Protein 6AIF (pdb70)

Radius of gyration: 18.53 Å; Cα contacts (8 Å, |Δi|>4): 747; chains: 2; bounding box: 56×40×46 Å

Foldseek 3Di:
DDDPFQLVQAAPFDWAFDDPFFFPRLEIEGQNLPGSLRFVLLLLSQLQVVCVVVVVDDLQAAEEEEDQDDS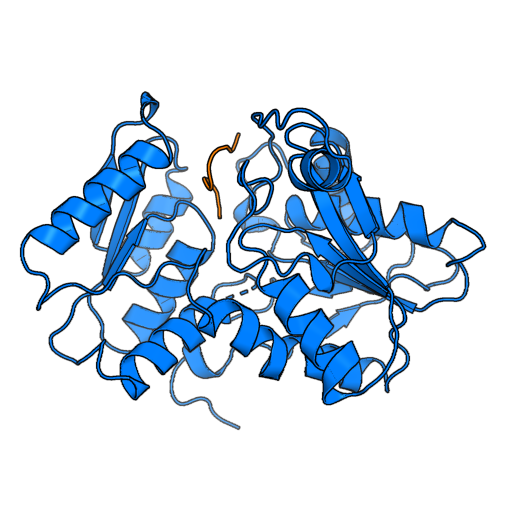LLSVLRNCLRVVHAYEYEFEPPHDVVSVVSSVVSPYNYDYFHNVCGSVRRRVVSVVVCVVPVSHYDYSPCLAHLSLLQSLLVHVQVSVCVNVVNQAAEEFEEDASQSNLLNNLCNNCPVVNDLHAREYEAAPQQQQLVCVVVVHDGDQGDADQPRHRPNDHGNNNPNVRHRYYHHDHQVQLLVQQVCCCPPVVFFADSNLSRRSVRVSVQSPPPVCVPGRYYYYRGGGNVVDPPHPSD/DDDDPPPD

Solvent-accessible surface area: 12940 Å² total

InterPro domains:
  IPR001216 Cysteine synthase/cystathionine beta-synthase, pyridoxal-phosphate attachment site [PS00901] (31-49)
  IPR001926 Tryptophan synthase beta chain-like, PALP domain [PF00291] (9-299)
  IPR005856 Cysteine synthase [TIGR01136] (9-311)
  IPR005859 Cysteine synthase CysK [TIGR01139] (8-311)
  IPR036052 Tryptophan synthase beta chain-like, PALP domain superfamily [G3DSA:3.40.50.1100] (11-307)
  IPR036052 Tryptophan synthase beta chain-like, PALP domain superfamily [G3DSA:3.40.50.1100] (43-145)
  IPR036052 Tryptophan synthase beta chain-like, PALP domain superfamily [SSF53686] (6-309)
  IPR050214 Cysteine synthase/Cystathionine beta-synthase [PTHR10314] (9-313)

B-factor: mean 28.42, std 13.98, range [9.97, 94.75]

Sequence (317 aa):
AIYADNSYSIGNTPLVRLKHFGHNGNVVVVKIEGRNPSYSVCRIGANMVWQAEKDGTLTKGKEIVDATSGNTGIALAYVAAARGYKITLTMPETMSLERKRLLCGLGVNLVLTEGAKGAKGAIAKAEEIVASDPSRYVMLKQFENPANPQIHRETTGPEIWKDTDGKVDVVVAGVGTGGSITGISRAIKLDFGKQITSVAVEPVESPVISQTLAGEEVKPGPHKIQGIGAGFIPKNLDLSIIDRVETVDSDTALATARRLMAEEGILAGISSGAAVAAADRLAKLPEFADKLIVVILPSASERYLSTALFTFEYGDGI

CATH classification: 3.40.50.1100 (+1 more: 3.40.50.1100)

Organism: Haemophilus influenzae (strain ATCC 51907 / DSM 11121 / KW20 / Rd) (NCBI:txid71421)

Nearest PDB structures (foldseek):
  5xcw-assembly1_X-2  TM=9.987E-01  e=1.353E-63  Haemophilus influenzae Rd KW20
  7cm8-assembly1_A-2  TM=9.980E-01  e=5.679E-62  Haemophilus influenzae Rd KW20
  5xcn-assembly1_X  TM=9.974E-01  e=4.427E-62  Haemophilus influenzae Rd KW20
  7yof-assembly1_A-2  TM=9.983E-01  e=1.276E-61  Haemophilus influenzae Rd KW20
  7yoe-assembly1_A  TM=9.980E-01  e=1.127E-61  Haemophilus influenzae Rd KW20

Structure (mmCIF, N/CA/C/O backbone):
data_6AIF
#
_entry.id   6AIF
#
_cell.length_a   112.160
_cell.length_b   112.160
_cell.length_c   43.460
_cell.angle_alpha   90.00
_cell.angle_beta   90.00
_cell.angle_gamma   90.00
#
_symmetry.space_group_name_H-M   'I 41'
#
loop_
_entity.id
_entity.type
_entity.pdbx_description
1 polymer 'Cysteine synthase'
2 polymer 'Peptide from Serine acetyltransferase'
3 water water
#
loop_
_atom_site.group_PDB
_atom_site.id
_atom_site.type_symbol
_atom_site.label_atom_id
_atom_site.label_alt_id
_atom_site.label_comp_id
_atom_site.label_asym_id
_atom_site.label_entity_id
_atom_site.label_seq_id
_atom_site.pdbx_PDB_ins_code
_atom_site.Cartn_x
_atom_site.Cartn_y
_atom_site.Cartn_z
_atom_site.occupancy
_atom_site.B_iso_or_equiv
_atom_site.auth_seq_id
_atom_site.auth_comp_id
_atom_site.auth_asym_id
_atom_site.auth_atom_id
_atom_site.pdbx_PDB_model_num
ATOM 1 N N . ALA A 1 36 ? -8.452 -1.144 22.309 1.00 27.56 2 ALA A N 1
ATOM 2 C CA . ALA A 1 36 ? -9.905 -1.213 22.269 1.00 29.38 2 ALA A CA 1
ATOM 3 C C . ALA A 1 36 ? -10.386 -1.222 20.822 1.00 26.49 2 ALA A C 1
ATOM 4 O O . ALA A 1 36 ? -9.731 -1.778 19.941 1.00 26.57 2 ALA A O 1
ATOM 6 N N . ILE A 1 37 ? -11.544 -0.615 20.588 1.00 21.46 3 ILE A N 1
ATOM 7 C CA . ILE A 1 37 ? -12.243 -0.698 19.316 1.00 16.98 3 ILE A CA 1
ATOM 8 C C . ILE A 1 37 ? -12.566 0.715 18.865 1.00 20.72 3 ILE A C 1
ATOM 9 O O . ILE A 1 37 ? -13.314 1.422 19.547 1.00 17.87 3 ILE A O 1
ATOM 14 N N . TYR A 1 38 ? -12.036 1.115 17.709 1.00 17.46 4 TYR A N 1
ATOM 15 C CA . TYR A 1 38 ? -12.289 2.443 17.165 1.00 18.29 4 TYR A CA 1
ATOM 16 C C . 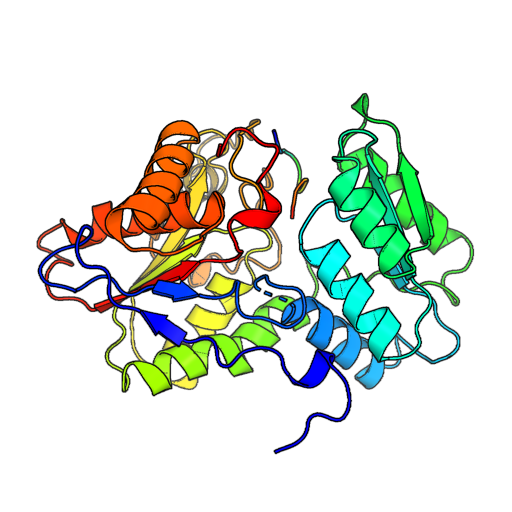TYR A 1 38 ? -13.660 2.524 16.494 1.00 20.83 4 TYR A C 1
ATOM 17 O O . TYR A 1 38 ? -14.070 1.614 15.769 1.00 18.42 4 TYR A O 1
ATOM 26 N N . ALA A 1 39 ? -14.367 3.637 16.731 1.00 19.50 5 ALA A N 1
ATOM 27 C CA . ALA A 1 39 ? -15.746 3.758 16.259 1.00 18.86 5 ALA A CA 1
ATOM 28 C C . ALA A 1 39 ? -15.833 4.027 14.758 1.00 22.81 5 ALA A C 1
ATOM 29 O O . ALA A 1 39 ? -16.861 3.734 14.147 1.00 20.93 5 ALA A O 1
ATOM 31 N N . ASP A 1 40 ? -14.787 4.583 14.150 1.00 21.91 6 ASP A N 1
ATOM 32 C CA . ASP A 1 40 ? -14.649 4.575 12.699 1.00 17.94 6 ASP A CA 1
ATOM 33 C C . ASP A 1 40 ? -13.158 4.620 12.388 1.00 17.84 6 ASP A C 1
ATOM 34 O O . ASP A 1 40 ? -12.330 4.787 13.286 1.00 17.06 6 ASP A O 1
ATOM 39 N N . ASN A 1 41 ? -12.815 4.510 11.101 1.00 14.62 7 ASN A N 1
ATOM 40 C CA . ASN A 1 41 ? -11.404 4.362 10.757 1.00 19.73 7 ASN A CA 1
ATOM 41 C C . ASN A 1 41 ? -10.582 5.604 11.102 1.00 21.32 7 ASN A C 1
ATOM 42 O O . ASN A 1 41 ? -9.386 5.475 11.372 1.00 17.45 7 ASN A O 1
ATOM 47 N N . SER A 1 42 ? -11.188 6.801 11.114 1.00 14.80 8 SER A N 1
ATOM 48 C CA . SER A 1 42 ? -10.406 8.004 11.396 1.00 19.62 8 SER A CA 1
ATOM 49 C C . SER A 1 42 ? -9.774 7.963 12.784 1.00 19.98 8 SER A C 1
ATOM 50 O O . SER A 1 42 ? -8.675 8.501 12.978 1.00 17.05 8 SER A O 1
ATOM 53 N N . TYR A 1 43 ? -10.435 7.320 13.755 1.00 16.89 9 TYR A N 1
ATOM 54 C CA . TYR A 1 43 ? -9.949 7.316 15.133 1.00 20.26 9 TYR A CA 1
ATOM 55 C C . TYR A 1 43 ? -8.765 6.387 15.348 1.00 20.64 9 TYR A C 1
ATOM 56 O O . TYR A 1 43 ? -8.165 6.428 16.426 1.00 20.05 9 TYR A O 1
ATOM 65 N N . SER A 1 44 ? -8.450 5.529 14.379 1.00 18.34 10 SER A N 1
ATOM 66 C CA . SER A 1 44 ? -7.352 4.579 14.469 1.00 17.94 10 SER A CA 1
ATOM 67 C C . SER A 1 44 ? -6.034 5.152 13.961 1.00 20.59 10 SER A C 1
ATOM 68 O O . SER A 1 44 ? -5.068 4.395 13.792 1.00 19.88 10 SER A O 1
ATOM 71 N N . ILE A 1 45 ? -5.970 6.464 13.708 1.00 15.84 11 ILE A N 1
ATOM 72 C CA . ILE A 1 45 ? -4.728 7.061 13.230 1.00 21.49 11 ILE A CA 1
ATOM 73 C C . ILE A 1 45 ? -3.599 6.868 14.252 1.00 20.39 11 ILE A C 1
ATOM 74 O O . ILE A 1 45 ? -3.823 6.820 15.466 1.00 15.85 11 ILE A O 1
ATOM 79 N N . GLY A 1 46 ? -2.376 6.770 13.754 1.00 17.05 12 GLY A N 1
ATOM 80 C CA . GLY A 1 46 ? -1.212 6.940 14.604 1.00 18.43 12 GLY A CA 1
ATOM 81 C C . GLY A 1 46 ? -0.740 5.665 15.276 1.00 21.09 12 GLY A C 1
ATOM 82 O O . GLY A 1 46 ? -0.989 4.539 14.830 1.00 17.48 12 GLY A O 1
ATOM 83 N N . ASN A 1 47 ? -0.025 5.869 16.383 1.00 19.66 13 ASN A N 1
ATOM 84 C CA . ASN A 1 47 ? 0.662 4.798 17.097 1.00 18.07 13 ASN A CA 1
ATOM 85 C C . ASN A 1 47 ? 1.508 3.961 16.143 1.00 19.17 13 ASN A C 1
ATOM 86 O O . ASN A 1 47 ? 1.486 2.730 16.165 1.00 22.61 13 ASN A O 1
ATOM 91 N N . THR A 1 48 ? 2.268 4.661 15.285 1.00 15.25 14 THR A N 1
ATOM 92 C CA . THR A 1 48 ? 3.172 4.044 14.343 1.00 15.61 14 THR A CA 1
ATOM 93 C C . THR A 1 48 ? 4.484 3.671 15.037 1.00 17.20 14 THR A C 1
ATOM 94 O O . THR A 1 48 ? 4.864 4.286 16.032 1.00 17.61 14 THR A O 1
ATOM 98 N N . PRO A 1 49 ? 5.180 2.650 14.544 1.00 17.57 15 PRO A N 1
ATOM 99 C CA . PRO A 1 49 ? 6.339 2.122 15.264 1.00 16.55 15 PRO A CA 1
ATOM 100 C C . PRO A 1 49 ? 7.642 2.809 14.890 1.00 15.99 15 PRO A C 1
ATOM 101 O O . PRO A 1 49 ? 7.811 3.333 13.791 1.00 15.59 15 PRO A O 1
ATOM 105 N N . LEU A 1 50 ? 8.581 2.756 15.833 1.00 17.88 16 LEU A N 1
ATOM 106 C CA . LEU A 1 50 ? 9.969 3.147 15.607 1.00 20.72 16 LEU A CA 1
ATOM 107 C C . LEU A 1 50 ? 10.816 1.917 15.303 1.00 17.04 16 LEU A C 1
ATOM 108 O O . LEU A 1 50 ? 10.789 0.930 16.045 1.00 20.83 16 LEU A O 1
ATOM 113 N N . VAL A 1 51 ? 11.585 1.989 14.230 1.00 17.69 17 VAL A N 1
ATOM 114 C CA . VAL A 1 51 ? 12.420 0.887 13.775 1.00 16.16 17 VAL A CA 1
ATOM 115 C C . VAL A 1 51 ? 13.845 1.407 13.633 1.00 18.15 17 VAL A C 1
ATOM 116 O O . VAL A 1 51 ? 14.074 2.443 12.996 1.00 19.54 17 VAL A O 1
ATOM 120 N N . ARG A 1 52 ? 14.791 0.705 14.248 1.00 17.93 18 ARG A N 1
ATOM 121 C CA . ARG A 1 52 ? 16.195 1.080 14.203 1.00 20.56 18 ARG A CA 1
ATOM 122 C C . ARG A 1 52 ? 16.823 0.607 12.893 1.00 22.29 18 ARG A C 1
ATOM 123 O O . ARG A 1 52 ? 16.600 -0.526 12.460 1.00 23.13 18 ARG A O 1
ATOM 131 N N . LEU A 1 53 ? 17.603 1.482 12.258 1.00 18.20 19 LEU A N 1
ATOM 132 C CA . LEU A 1 53 ? 18.250 1.152 10.991 1.00 21.09 19 LEU A CA 1
ATOM 133 C C . LEU A 1 53 ? 19.606 0.493 11.240 1.00 23.33 19 LEU A C 1
ATOM 134 O O . LEU A 1 53 ? 20.319 0.834 12.185 1.00 22.34 19 LEU A O 1
ATOM 139 N N . LYS A 1 54 ? 19.983 -0.430 10.355 1.00 23.35 20 LYS A N 1
ATOM 140 C CA . LYS A 1 54 ? 21.268 -1.106 10.491 1.00 24.41 20 LYS A CA 1
ATOM 141 C C . LYS A 1 54 ? 22.307 -0.704 9.453 1.00 25.84 20 LYS A C 1
ATOM 142 O O . LYS A 1 54 ? 23.501 -0.917 9.688 1.00 26.20 20 LYS A O 1
ATOM 148 N N . HIS A 1 55 ? 21.905 -0.119 8.327 1.00 19.83 21 HIS A N 1
ATOM 149 C CA . HIS A 1 55 ? 22.862 0.232 7.284 1.00 29.71 21 HIS A CA 1
ATOM 150 C C . HIS A 1 55 ? 22.878 1.726 7.023 1.00 21.13 21 HIS A C 1
ATOM 151 O O . HIS A 1 55 ? 23.296 2.173 5.954 1.00 25.72 21 HIS A O 1
ATOM 158 N N . PHE A 1 56 ? 22.380 2.494 7.978 1.00 23.67 22 PHE A N 1
ATOM 159 C CA . PHE A 1 56 ? 22.435 3.939 7.960 1.00 18.75 22 PHE A CA 1
ATOM 160 C C . PHE A 1 56 ? 22.822 4.359 9.360 1.00 21.24 22 PHE A C 1
ATOM 161 O O . PHE A 1 56 ? 22.654 3.599 10.318 1.00 20.66 22 PHE A O 1
ATOM 169 N N . GLY A 1 57 ? 23.343 5.571 9.468 1.00 17.16 23 GLY A N 1
ATOM 170 C CA . GLY A 1 57 ? 23.727 6.031 10.760 1.00 23.18 23 GLY A CA 1
ATOM 171 C C . GLY A 1 57 ? 24.967 5.305 11.251 1.00 24.93 23 GLY A C 1
ATOM 172 O O . GLY A 1 57 ? 25.691 4.636 10.507 1.00 26.51 23 GLY A O 1
ATOM 173 N N . HIS A 1 58 ? 25.192 5.441 12.548 1.00 23.23 24 HIS A N 1
ATOM 174 C CA . HIS A 1 58 ? 26.383 4.921 13.200 1.00 23.43 24 HIS A CA 1
ATOM 175 C C . HIS A 1 58 ? 25.952 4.187 14.455 1.00 26.39 24 HIS A C 1
ATOM 176 O O . HIS A 1 58 ? 25.470 4.817 15.403 1.00 26.68 24 HIS A O 1
ATOM 183 N N . ASN A 1 59 ? 26.134 2.865 14.459 1.00 35.63 25 ASN A N 1
ATOM 184 C CA . ASN A 1 59 ? 25.805 2.023 15.605 1.00 27.48 25 ASN A CA 1
ATOM 185 C C . ASN A 1 59 ? 24.376 2.271 16.081 1.00 24.73 25 ASN A C 1
ATOM 186 O O . ASN A 1 59 ? 24.120 2.480 17.265 1.00 21.97 25 ASN A O 1
ATOM 191 N N . GLY A 1 60 ? 23.441 2.279 15.131 1.00 20.52 26 GLY A N 1
ATOM 192 C CA . GLY A 1 60 ? 22.0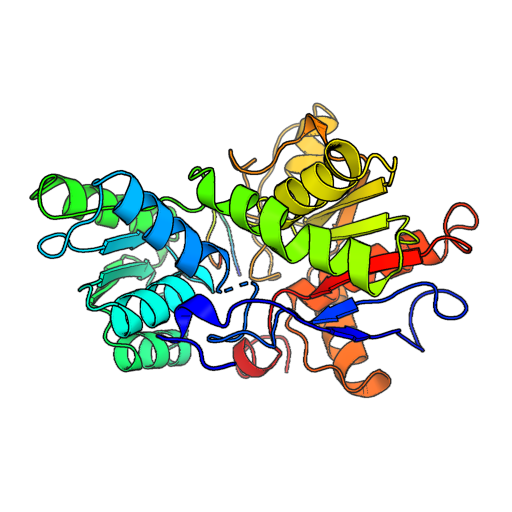30 2.330 15.457 1.00 19.61 26 GLY A CA 1
ATOM 193 C C . GLY A 1 60 ? 21.507 3.660 15.964 1.00 26.98 26 GLY A C 1
ATOM 194 O O . GLY A 1 60 ? 20.452 3.692 16.604 1.00 20.96 26 GLY A O 1
ATOM 195 N N . ASN A 1 61 ? 22.195 4.770 15.699 1.00 21.38 27 ASN A N 1
ATOM 196 C CA . ASN A 1 61 ? 21.673 6.039 16.184 1.00 17.45 27 ASN A CA 1
ATOM 197 C C . ASN A 1 61 ? 20.580 6.620 15.287 1.00 18.78 27 ASN A C 1
ATOM 198 O O . ASN A 1 61 ? 20.036 7.678 15.618 1.00 22.12 27 ASN A O 1
ATOM 203 N N . VAL A 1 62 ? 20.214 5.968 14.185 1.00 17.15 28 VAL A N 1
ATOM 204 C CA . VAL A 1 62 ? 19.117 6.443 13.341 1.00 18.90 28 VAL A CA 1
ATOM 205 C C . VAL A 1 62 ? 17.944 5.480 13.450 1.00 20.32 28 VAL A C 1
ATOM 206 O O . VAL A 1 62 ? 18.074 4.285 13.158 1.00 20.70 28 VAL A O 1
ATOM 210 N N . VAL A 1 63 ? 16.792 6.022 13.826 1.00 21.23 29 VAL A N 1
ATOM 211 C CA A VAL A 1 63 ? 15.545 5.288 13.997 0.50 18.59 29 VAL A CA 1
ATOM 212 C CA B VAL A 1 63 ? 15.567 5.247 13.933 0.50 18.64 29 VAL A CA 1
ATOM 213 C C . VAL A 1 63 ? 14.498 5.950 13.113 1.00 17.40 29 VAL A C 1
ATOM 214 O O . VAL A 1 63 ? 14.497 7.178 12.977 1.00 17.81 29 VAL A O 1
ATOM 221 N N . VAL A 1 64 ? 13.602 5.152 12.521 1.00 17.82 30 VAL A N 1
ATOM 222 C CA . VAL A 1 64 ? 12.598 5.656 11.587 1.00 15.68 30 VAL A CA 1
ATOM 223 C C . VAL A 1 64 ? 11.200 5.397 12.136 1.00 18.84 30 VAL A C 1
ATOM 224 O O . VAL A 1 64 ? 10.940 4.348 12.736 1.00 18.07 30 VAL A O 1
ATOM 228 N N . LYS A 1 65 ? 10.307 6.371 11.941 1.00 15.60 31 LYS A N 1
ATOM 229 C CA . LYS A 1 65 ? 8.906 6.272 12.340 1.00 18.59 31 LYS A CA 1
ATOM 230 C C . LYS A 1 65 ? 8.075 5.992 11.093 1.00 15.95 31 LYS A C 1
ATOM 231 O O . LYS A 1 65 ? 8.030 6.818 10.177 1.00 15.46 31 LYS A O 1
ATOM 237 N N . ILE A 1 66 ? 7.435 4.827 11.043 1.00 16.51 32 ILE A N 1
ATOM 238 C CA . ILE A 1 66 ? 6.861 4.315 9.785 1.00 14.07 32 ILE A CA 1
ATOM 239 C C . ILE A 1 66 ? 5.415 4.809 9.717 1.00 16.16 32 ILE A C 1
ATOM 240 O O . ILE A 1 66 ? 4.486 4.152 10.175 1.00 17.49 32 ILE A O 1
ATOM 245 N N . GLU A 1 67 ? 5.228 6.005 9.141 1.00 17.51 33 GLU A N 1
ATOM 246 C CA . GLU A 1 67 ? 3.902 6.596 8.979 1.00 18.81 33 GLU A CA 1
ATOM 247 C C . GLU A 1 67 ? 3.085 5.930 7.876 1.00 22.69 33 GLU A C 1
ATOM 248 O O . GLU A 1 67 ? 1.881 6.182 7.793 1.00 21.65 33 GLU A O 1
ATOM 254 N N . GLY A 1 68 ? 3.694 5.076 7.046 1.00 20.98 34 GLY A N 1
ATOM 255 C CA . GLY A 1 68 ? 2.908 4.274 6.120 1.00 21.26 34 GLY A CA 1
ATOM 256 C C . GLY A 1 68 ? 1.939 3.323 6.798 1.00 25.01 34 GLY A C 1
ATOM 257 O O . GLY A 1 68 ? 0.977 2.876 6.168 1.00 21.77 34 GLY A O 1
ATOM 258 N N . ARG A 1 69 ? 2.159 3.004 8.075 1.00 22.00 35 ARG A N 1
ATOM 259 C CA . ARG A 1 69 ? 1.239 2.134 8.810 1.00 23.18 35 ARG A CA 1
ATOM 260 C C . ARG A 1 69 ? 0.149 2.987 9.460 1.00 21.95 35 ARG A C 1
ATOM 261 O O . ARG A 1 69 ? 0.141 3.248 10.663 1.00 25.69 35 ARG A O 1
ATOM 269 N N . ASN A 1 70 ? -0.785 3.431 8.626 1.00 23.44 36 ASN A N 1
ATOM 270 C CA . ASN A 1 70 ? -1.853 4.340 9.014 1.00 23.12 36 ASN A CA 1
ATOM 271 C C . ASN A 1 70 ? -3.085 3.958 8.208 1.00 24.92 36 ASN A C 1
ATOM 272 O O . ASN A 1 70 ? -2.966 3.239 7.210 1.00 25.23 36 ASN A O 1
ATOM 277 N N . PRO A 1 71 ? -4.288 4.422 8.614 1.00 21.96 37 PRO A N 1
ATOM 278 C CA . PRO A 1 71 ? -5.525 3.926 7.972 1.00 25.69 37 PRO A CA 1
ATOM 279 C C . PRO A 1 71 ? -5.561 4.052 6.456 1.00 31.50 37 PRO A C 1
ATOM 280 O O . PRO A 1 71 ? -6.088 3.147 5.797 1.00 31.86 37 PRO A O 1
ATOM 284 N N . SER A 1 72 ? -5.061 5.145 5.877 1.00 23.94 38 SER A N 1
ATOM 285 C CA . SER A 1 72 ? -4.911 5.216 4.429 1.00 23.88 38 SER A CA 1
ATOM 286 C C . SER A 1 72 ? -3.444 5.260 4.025 1.00 22.56 38 SER A C 1
ATOM 287 O O . SER A 1 72 ? -3.118 5.711 2.927 1.00 19.53 38 SER A O 1
ATOM 290 N N . TYR A 1 73 ? -2.553 4.850 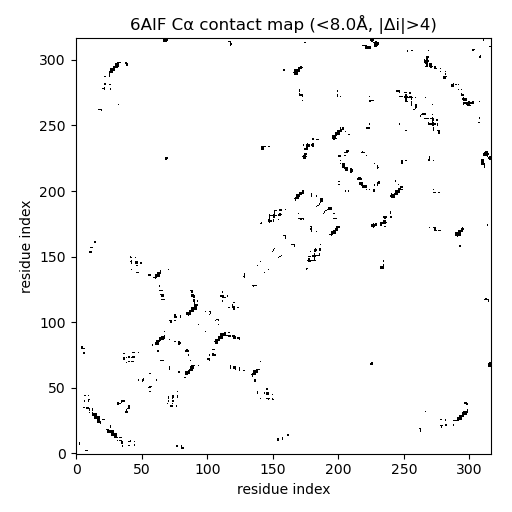4.932 1.00 25.36 39 TYR A N 1
ATOM 291 C CA . TYR A 1 73 ? -1.167 4.478 4.652 1.00 24.60 39 TYR A CA 1
ATOM 292 C C . TYR A 1 73 ? -0.239 5.650 4.345 1.00 26.08 39 TYR A C 1
ATOM 293 O O . TYR A 1 73 ? 0.715 5.501 3.576 1.00 25.86 39 TYR A O 1
ATOM 302 N N . SER A 1 74 ? -0.472 6.800 4.983 1.00 20.32 40 SER A N 1
ATOM 303 C CA . SER A 1 74 ? 0.495 7.888 4.980 1.00 19.75 40 SER A CA 1
ATOM 304 C C . SER A 1 74 ? 0.312 8.703 6.252 1.00 16.43 40 SER A C 1
ATOM 305 O O . SER A 1 74 ? -0.675 8.554 6.973 1.00 21.18 40 SER A O 1
ATOM 308 N N . VAL A 1 75 ? 1.267 9.586 6.510 1.00 17.45 41 VAL A N 1
ATOM 309 C CA . VAL A 1 75 ? 1.183 10.541 7.619 1.00 15.06 41 VAL A CA 1
ATOM 310 C C . VAL A 1 75 ? -0.075 11.423 7.563 1.00 19.03 41 VAL A C 1
ATOM 311 O O . VAL A 1 75 ? -0.580 11.853 8.618 1.00 18.63 41 VAL A O 1
ATOM 339 N N . CYS A 1 77 ? -3.003 10.829 7.076 1.00 13.83 43 CYS A N 1
ATOM 340 C CA . CYS A 1 77 ? -4.179 10.272 7.737 1.00 21.91 43 CYS A CA 1
ATOM 341 C C . CYS A 1 77 ? -4.481 11.046 9.017 1.00 18.16 43 CYS A C 1
ATOM 342 O O . CYS A 1 77 ? -5.642 11.291 9.328 1.00 17.80 43 CYS A O 1
ATOM 345 N N . ARG A 1 78 ? -3.425 11.453 9.731 1.00 15.27 44 ARG A N 1
ATOM 346 C CA . ARG A 1 78 ? -3.602 12.228 10.955 1.00 16.80 44 ARG A CA 1
ATOM 347 C C . ARG A 1 78 ? -4.268 13.578 10.679 1.00 15.52 44 ARG A C 1
ATOM 348 O O . ARG A 1 78 ? -5.162 13.994 11.419 1.00 19.84 44 ARG A O 1
ATOM 356 N N . ILE A 1 79 ? -3.843 14.289 9.636 1.00 16.88 45 ILE A N 1
ATOM 357 C CA . ILE A 1 79 ? -4.401 15.631 9.437 1.00 17.17 45 ILE A CA 1
ATOM 358 C C . ILE A 1 79 ? -5.735 15.567 8.703 1.00 21.13 45 ILE A C 1
ATOM 359 O O . ILE A 1 79 ? -6.574 16.463 8.856 1.00 20.09 45 ILE A O 1
ATOM 364 N N . GLY A 1 80 ? -5.965 14.526 7.901 1.00 21.30 46 GLY A N 1
ATOM 365 C CA . GLY A 1 80 ? -7.284 14.353 7.322 1.00 18.88 46 GLY A CA 1
ATOM 366 C C . GLY A 1 80 ? -8.329 14.156 8.399 1.00 19.06 46 GLY A C 1
ATOM 367 O O . GLY A 1 80 ? -9.402 14.764 8.366 1.00 15.83 46 GLY A O 1
ATOM 368 N N . ALA A 1 81 ? -8.005 13.323 9.389 1.00 14.34 47 ALA A N 1
ATOM 369 C CA . ALA A 1 81 ? -8.895 13.096 10.523 1.00 18.55 47 ALA A CA 1
ATOM 370 C C . ALA A 1 81 ? -9.103 14.366 11.347 1.00 18.65 47 ALA A C 1
ATOM 371 O O . ALA A 1 81 ? -10.241 14.753 11.634 1.00 19.73 47 ALA A O 1
ATOM 373 N N . ASN A 1 82 ? -8.018 15.024 11.758 1.00 16.45 48 ASN A N 1
ATOM 374 C CA . ASN A 1 82 ? -8.188 16.114 12.720 1.00 23.22 48 ASN A CA 1
ATOM 375 C C . ASN A 1 82 ? -8.723 17.398 12.090 1.00 19.01 48 ASN A C 1
ATOM 376 O O . ASN A 1 82 ? -9.392 18.185 12.776 1.00 21.48 48 ASN A O 1
ATOM 381 N N . MET A 1 83 ? -8.432 17.651 10.816 1.00 18.59 49 MET A N 1
ATOM 382 C CA . MET A 1 83 ? -9.013 18.830 10.176 1.00 18.94 49 MET A CA 1
ATOM 383 C C . MET A 1 83 ? -10.521 18.684 10.070 1.00 19.08 49 MET A C 1
ATOM 384 O O . MET A 1 83 ? -11.263 19.651 10.262 1.00 22.50 49 MET A O 1
ATOM 389 N N . VAL A 1 84 ? -10.987 17.471 9.776 1.00 19.13 50 VAL A N 1
ATOM 390 C CA . VAL A 1 84 ? -12.415 17.195 9.765 1.00 22.04 50 VAL A CA 1
ATOM 391 C C . VAL A 1 84 ? -12.984 17.286 11.173 1.00 25.11 50 VAL A C 1
ATOM 392 O O . VAL A 1 84 ? -14.024 17.914 11.391 1.00 20.58 50 VAL A O 1
ATOM 396 N N . TRP A 1 85 ? -12.302 16.680 12.157 1.00 22.25 51 TRP A N 1
ATOM 397 C CA . TRP A 1 85 ? -12.769 16.770 13.540 1.00 24.12 51 TRP A CA 1
ATOM 398 C C . TRP A 1 85 ? -12.892 18.224 13.989 1.00 27.04 51 TRP A C 1
ATOM 399 O O . TRP A 1 85 ? -13.903 18.613 14.585 1.00 29.30 51 TRP A O 1
ATOM 410 N N . GLN A 1 86 ? -11.870 19.047 13.711 1.00 28.86 52 GLN A N 1
ATOM 411 C CA . GLN A 1 86 ? -11.895 20.431 14.185 1.00 23.78 52 GLN A CA 1
ATOM 412 C C . GLN A 1 86 ? -13.004 21.224 13.515 1.00 24.92 52 GLN A C 1
ATOM 413 O O . GLN A 1 86 ? -13.652 22.053 14.160 1.00 22.19 52 GLN A O 1
ATOM 419 N N . ALA A 1 87 ? -13.222 20.995 12.219 1.00 25.56 53 ALA A N 1
ATOM 420 C CA . ALA A 1 87 ? -14.287 21.702 11.517 1.00 27.41 53 ALA A CA 1
ATOM 421 C C . ALA A 1 87 ? -15.659 21.283 12.032 1.00 28.29 53 ALA A C 1
ATOM 422 O O . ALA A 1 87 ? -16.600 22.081 11.987 1.00 26.07 53 ALA A O 1
ATOM 424 N N . GLU A 1 88 ? -15.788 20.045 12.529 1.00 27.88 54 GLU A N 1
ATOM 425 C CA . GLU A 1 88 ? -17.024 19.627 13.190 1.00 28.24 54 GLU A CA 1
ATOM 426 C C . GLU A 1 88 ? -17.182 20.319 14.541 1.00 25.13 54 GLU A C 1
ATOM 427 O O . GLU A 1 88 ? -18.266 20.809 14.876 1.00 27.66 54 GLU A O 1
ATOM 433 N N . LYS A 1 89 ? -16.109 20.356 15.340 1.00 29.06 55 LYS A N 1
ATOM 434 C CA . LYS A 1 89 ? -16.183 21.010 16.643 1.00 28.71 55 LYS A CA 1
ATOM 435 C C . LYS A 1 89 ? -16.377 22.515 16.505 1.00 32.82 55 LYS A C 1
ATOM 436 O O . LYS A 1 89 ? -16.941 23.144 17.406 1.00 29.52 55 LYS A O 1
ATOM 442 N N . ASP A 1 90 ? -15.909 23.103 15.397 1.00 28.44 56 ASP A N 1
ATOM 443 C CA . ASP A 1 90 ? -16.120 24.514 15.091 1.00 35.90 56 ASP A CA 1
ATOM 444 C C . ASP A 1 90 ? -17.457 24.793 14.418 1.00 37.25 56 ASP A C 1
ATOM 445 O O . ASP A 1 90 ? -17.831 25.964 14.288 1.00 40.23 56 ASP A O 1
ATOM 450 N N . GLY A 1 91 ? -18.163 23.767 13.955 1.00 34.75 57 GLY A N 1
ATOM 451 C CA . GLY A 1 91 ? -19.380 23.983 13.207 1.00 31.77 57 GLY A CA 1
ATOM 452 C C . GLY A 1 91 ? -19.185 24.430 11.777 1.00 35.74 57 GLY A C 1
ATOM 453 O O . GLY A 1 91 ? -20.180 24.634 11.067 1.00 45.91 57 GLY A O 1
ATOM 454 N N . THR A 1 92 ? -17.950 24.587 11.317 1.00 32.38 58 THR A N 1
ATOM 455 C CA . THR A 1 92 ? -17.799 24.896 9.901 1.00 32.17 58 THR A CA 1
ATOM 456 C C . THR A 1 92 ? -18.053 23.683 9.012 1.00 39.86 58 THR A C 1
ATOM 457 O O . THR A 1 92 ? -18.063 23.826 7.785 1.00 42.59 58 THR A O 1
ATOM 461 N N . LEU A 1 93 ? -18.261 22.504 9.597 1.00 35.32 59 LEU A N 1
ATOM 462 C CA . LEU A 1 93 ? -18.585 21.286 8.863 1.00 32.96 59 LEU A CA 1
ATOM 463 C C . LEU A 1 93 ? -19.758 20.627 9.569 1.00 31.61 59 LEU A C 1
ATOM 464 O O . LEU A 1 93 ? -19.651 20.259 10.743 1.00 30.97 59 LEU A O 1
ATOM 469 N N . THR A 1 94 ? -20.871 20.481 8.863 1.00 36.63 60 THR A N 1
ATOM 470 C CA . THR A 1 94 ? -22.063 19.834 9.393 1.00 43.88 60 THR A CA 1
ATOM 471 C C . THR A 1 94 ? -22.501 18.736 8.436 1.00 43.06 60 THR A C 1
ATOM 472 O O . THR A 1 94 ? -21.929 18.558 7.355 1.00 39.93 60 THR A O 1
ATOM 476 N N . LYS A 1 95 ? -23.543 18.002 8.842 1.00 42.92 61 LYS A N 1
ATOM 477 C CA . LYS A 1 95 ? -24.051 16.911 8.016 1.00 48.60 61 LYS A CA 1
ATOM 478 C C . LYS A 1 95 ? -24.429 17.401 6.622 1.00 50.75 61 LYS A C 1
ATOM 479 O O . LYS A 1 95 ? -24.221 16.694 5.629 1.00 58.10 61 LYS A O 1
ATOM 485 N N . GLY A 1 96 ? -24.974 18.612 6.522 1.00 46.72 62 GLY A N 1
ATOM 486 C CA . GLY A 1 96 ? -25.320 19.132 5.211 1.00 46.40 62 GLY A CA 1
ATOM 487 C C . GLY A 1 96 ? -24.104 19.386 4.336 1.00 58.49 62 GLY A C 1
ATOM 488 O O . GLY A 1 96 ? -24.123 19.109 3.133 1.00 56.09 62 GLY A O 1
ATOM 489 N N . LYS A 1 97 ? -23.024 19.890 4.932 1.00 53.28 63 LYS A N 1
ATOM 490 C CA . LYS A 1 97 ? -21.933 20.477 4.165 1.00 52.88 63 LYS A CA 1
ATOM 491 C C . LYS A 1 97 ? -21.157 19.421 3.377 1.00 48.20 63 LYS A C 1
ATOM 492 O O . LYS A 1 97 ? -21.198 18.221 3.665 1.00 48.57 63 LYS A O 1
ATOM 498 N N . GLU A 1 98 ? -20.429 19.897 2.369 1.00 51.96 64 GLU A N 1
ATOM 499 C CA . GLU A 1 98 ? -19.670 19.054 1.455 1.00 43.17 64 GLU A CA 1
ATOM 500 C C . GLU A 1 98 ? -18.224 19.529 1.418 1.00 43.22 64 GLU A C 1
ATOM 501 O O . GLU A 1 98 ? -17.966 20.734 1.348 1.00 37.50 64 GLU A O 1
ATOM 507 N N . ILE A 1 99 ? -17.285 18.590 1.475 1.00 35.22 65 ILE A N 1
ATOM 508 C CA . ILE A 1 99 ? -15.871 18.943 1.484 1.00 30.30 65 ILE A CA 1
ATOM 509 C C . ILE A 1 99 ? -15.399 19.151 0.052 1.00 31.88 65 ILE A C 1
ATOM 510 O O . ILE A 1 99 ? -15.710 18.355 -0.846 1.00 30.65 65 ILE A O 1
ATOM 515 N N . VAL A 1 100 ? -14.649 20.229 -0.167 1.00 24.67 66 VAL A N 1
ATOM 516 C CA . VAL A 1 100 ? -13.973 20.488 -1.433 1.00 33.98 66 VAL A CA 1
ATOM 517 C C . VAL A 1 100 ? -12.539 20.885 -1.117 1.00 36.86 66 VAL A C 1
ATOM 518 O O . VAL A 1 100 ? -12.312 21.785 -0.302 1.00 40.87 66 VAL A O 1
ATOM 522 N N . ASP A 1 101 ? -11.571 20.225 -1.752 1.00 27.43 67 ASP A N 1
ATOM 523 C CA . ASP A 1 101 ? -10.190 20.657 -1.589 1.00 39.39 67 ASP A CA 1
ATOM 524 C C . ASP A 1 101 ? -9.384 20.404 -2.856 1.00 33.60 67 ASP A C 1
ATOM 525 O O . ASP A 1 101 ? -9.781 19.658 -3.755 1.00 35.09 67 ASP A O 1
ATOM 530 N N . ALA A 1 102 ? -8.227 21.041 -2.892 1.00 42.15 68 ALA A N 1
ATOM 531 C CA . ALA A 1 102 ? -7.268 20.928 -3.979 1.00 46.44 68 ALA A CA 1
ATOM 532 C C . ALA A 1 102 ? -6.047 20.196 -3.441 1.00 37.56 68 ALA A C 1
ATOM 533 O O . ALA A 1 102 ? -5.289 20.749 -2.639 1.00 43.67 68 ALA A O 1
ATOM 535 N N . THR A 1 103 ? -5.874 18.947 -3.863 1.00 38.05 69 THR A N 1
ATOM 536 C CA . THR A 1 103 ? -4.724 18.163 -3.431 1.00 38.67 69 THR A CA 1
ATOM 537 C C . THR A 1 103 ? -4.515 17.042 -4.427 1.00 39.46 69 THR A C 1
ATOM 538 O O . THR A 1 103 ? -5.464 16.330 -4.771 1.00 40.61 69 THR A O 1
ATOM 542 N N . SER A 1 104 ? -3.270 16.891 -4.875 1.00 37.42 70 SER A N 1
ATOM 543 C CA . SER A 1 104 ? -2.872 15.819 -5.777 1.00 47.47 70 SER A CA 1
ATOM 544 C C . SER A 1 104 ? -2.060 14.735 -5.070 1.00 51.67 70 SER A C 1
ATOM 545 O O . SER A 1 104 ? -1.399 13.930 -5.734 1.00 58.60 70 SER A O 1
ATOM 548 N N . GLY A 1 105 ? -2.102 14.687 -3.739 1.00 38.37 71 GLY A N 1
ATOM 549 C CA . GLY A 1 105 ? -1.275 13.740 -3.020 1.00 33.69 71 GLY A CA 1
ATOM 550 C C . GLY A 1 105 ? -1.957 12.971 -1.908 1.00 27.53 71 GLY A C 1
ATOM 551 O O . GLY A 1 105 ? -3.136 12.612 -1.999 1.00 22.08 71 GLY A O 1
ATOM 552 N N . ASN A 1 106 ? -1.207 12.704 -0.838 1.00 22.40 72 ASN A N 1
ATOM 553 C CA . ASN A 1 106 ? -1.729 11.834 0.199 1.00 18.21 72 ASN A CA 1
ATOM 554 C C . ASN A 1 106 ? -2.863 12.484 0.979 1.00 19.52 72 ASN A C 1
ATOM 555 O O . ASN A 1 106 ? -3.707 11.765 1.533 1.00 16.75 72 ASN A O 1
ATOM 560 N N . THR A 1 107 ? -2.917 13.828 1.027 1.00 21.64 73 THR A N 1
ATOM 561 C CA . THR A 1 107 ? -4.005 14.503 1.744 1.00 21.43 73 THR A CA 1
ATOM 562 C C . THR A 1 107 ? -5.349 14.253 1.077 1.00 20.55 73 THR A C 1
ATOM 563 O O . THR A 1 107 ? -6.375 14.151 1.762 1.00 21.49 73 THR A O 1
ATOM 567 N N . GLY A 1 108 ? -5.365 14.123 -0.251 1.00 19.32 74 GLY A N 1
ATOM 568 C CA . GLY A 1 108 ? -6.606 13.784 -0.925 1.00 16.98 74 GLY A CA 1
ATOM 569 C C . GLY A 1 108 ? -7.128 12.418 -0.524 1.00 20.92 74 GLY A C 1
ATOM 570 O O . GLY A 1 108 ? -8.320 12.251 -0.256 1.00 25.76 74 GLY A O 1
ATOM 571 N N . ILE A 1 109 ? -6.238 11.415 -0.488 1.00 19.96 75 ILE A N 1
ATOM 572 C CA . ILE A 1 109 ? -6.617 10.077 -0.044 1.00 18.08 75 ILE A CA 1
ATOM 573 C C . ILE A 1 109 ? -7.067 10.107 1.412 1.00 20.33 75 ILE A C 1
ATOM 574 O O . ILE A 1 109 ? -8.060 9.470 1.784 1.00 18.96 75 ILE A O 1
ATOM 579 N N . ALA A 1 110 ? -6.346 10.860 2.251 1.00 16.52 76 ALA A N 1
ATOM 580 C CA . ALA A 1 110 ? -6.699 10.984 3.663 1.00 20.97 76 ALA A CA 1
ATOM 581 C C . ALA A 1 110 ? -8.080 11.610 3.847 1.00 17.44 76 ALA A C 1
ATOM 582 O O . ALA A 1 110 ? -8.909 11.091 4.598 1.00 21.05 76 ALA A O 1
ATOM 584 N N . LEU A 1 111 ? -8.339 12.745 3.196 1.00 17.02 77 LEU A N 1
ATOM 585 C CA . LEU A 1 111 ? -9.667 13.342 3.305 1.00 21.88 77 LEU A CA 1
ATOM 586 C C . LEU A 1 111 ? -10.736 12.404 2.760 1.00 16.38 77 LEU A C 1
ATOM 587 O O . LEU A 1 111 ? -11.846 12.332 3.304 1.00 17.89 77 LEU A O 1
ATOM 592 N N . ALA A 1 112 ? -10.397 11.644 1.726 1.00 18.37 78 ALA A N 1
ATOM 593 C CA . ALA A 1 112 ? -11.352 10.724 1.125 1.00 18.35 78 ALA A CA 1
ATOM 594 C C . ALA A 1 112 ? -11.746 9.620 2.099 1.00 16.73 78 ALA A C 1
ATOM 595 O O . ALA A 1 112 ? -12.937 9.375 2.314 1.00 20.23 78 ALA A O 1
ATOM 597 N N . TYR A 1 113 ? -10.767 8.946 2.713 1.00 18.04 79 TYR A N 1
ATOM 598 C CA . TYR A 1 113 ? -11.138 7.862 3.621 1.00 19.68 79 TYR A CA 1
ATOM 599 C C . TYR A 1 113 ? -11.894 8.402 4.832 1.00 17.51 79 TYR A C 1
ATOM 600 O O . TYR A 1 113 ? -12.800 7.734 5.342 1.00 19.72 79 TYR A O 1
ATOM 609 N N . VAL A 1 114 ? -11.549 9.605 5.300 1.00 18.51 80 VAL A N 1
ATOM 610 C CA . VAL A 1 114 ? -12.237 10.163 6.465 1.00 23.96 80 VAL A CA 1
ATOM 611 C C . VAL A 1 114 ? -13.660 10.582 6.103 1.00 22.06 80 VAL A C 1
ATOM 612 O O . VAL A 1 114 ? -14.605 10.345 6.867 1.00 20.40 80 VAL A O 1
ATOM 616 N N . ALA A 1 115 ? -13.835 11.219 4.942 1.00 21.49 81 ALA A N 1
ATOM 617 C CA . ALA A 1 115 ? -15.172 11.606 4.504 1.00 19.88 81 ALA A CA 1
ATOM 618 C C . ALA A 1 115 ? -16.077 10.384 4.345 1.00 21.95 81 ALA A C 1
ATOM 619 O O . ALA A 1 115 ? -17.265 10.433 4.681 1.00 20.29 81 ALA A O 1
ATOM 621 N N . ALA A 1 116 ? -15.532 9.275 3.836 1.00 24.01 82 ALA A N 1
ATOM 622 C CA . ALA A 1 116 ? -16.318 8.048 3.743 1.00 19.98 82 ALA A CA 1
ATOM 623 C C . ALA A 1 116 ? -16.613 7.474 5.126 1.00 23.36 82 ALA A C 1
ATOM 624 O O . ALA A 1 116 ? -17.745 7.072 5.406 1.00 28.10 82 ALA A O 1
ATOM 626 N N . ALA A 1 117 ? -15.617 7.456 6.018 1.00 21.03 83 ALA A N 1
ATOM 627 C CA . ALA A 1 117 ? -15.831 6.915 7.356 1.00 19.09 83 ALA A CA 1
ATOM 628 C C . ALA A 1 117 ? -16.815 7.735 8.171 1.00 26.99 83 ALA A C 1
ATOM 629 O O . ALA A 1 117 ? -17.369 7.223 9.152 1.00 22.77 83 ALA A O 1
ATOM 631 N N . ARG A 1 118 ? -17.032 9.000 7.821 1.00 28.64 84 ARG A N 1
ATOM 632 C CA . ARG A 1 118 ? -17.840 9.856 8.668 1.00 20.35 84 ARG A CA 1
ATOM 633 C C . ARG A 1 118 ? -19.080 10.390 7.973 1.00 22.85 84 ARG A C 1
ATOM 634 O O . ARG A 1 118 ? -19.843 11.134 8.595 1.00 24.15 84 ARG A O 1
ATOM 642 N N . GLY A 1 119 ? -19.317 10.016 6.718 1.00 26.33 85 GLY A N 1
ATOM 643 C CA . GLY A 1 119 ? -20.561 10.353 6.058 1.00 26.42 85 GLY A CA 1
ATOM 644 C C . GLY A 1 119 ? -20.590 11.708 5.390 1.00 33.62 85 GLY A C 1
ATOM 645 O O . GLY A 1 119 ? -21.651 12.344 5.342 1.00 29.33 85 GLY A O 1
ATOM 646 N N . TYR A 1 120 ? -19.463 12.178 4.868 1.00 26.44 86 TYR A N 1
ATOM 647 C CA . TYR A 1 120 ? -19.422 13.427 4.126 1.00 24.61 86 TYR A CA 1
ATOM 648 C C . TYR A 1 120 ? -19.218 13.139 2.654 1.00 24.64 86 TYR A C 1
ATOM 649 O O . TYR A 1 120 ? -18.437 12.258 2.277 1.00 29.93 86 TYR A O 1
ATOM 658 N N . LYS A 1 121 ? -19.956 13.871 1.840 1.00 27.75 87 LYS A N 1
ATOM 659 C CA . LYS A 1 121 ? -19.649 14.003 0.429 1.00 31.56 87 LYS A CA 1
ATOM 660 C C . LYS A 1 121 ? -18.391 14.849 0.285 1.00 30.96 87 LYS A C 1
ATOM 661 O O . LYS A 1 121 ? -18.166 15.785 1.056 1.00 29.62 87 LYS A O 1
ATOM 667 N N . ILE A 1 122 ? -17.544 14.499 -0.673 1.00 23.31 88 ILE A N 1
ATOM 668 C CA . ILE A 1 122 ? -16.290 15.211 -0.860 1.00 28.50 88 ILE A CA 1
ATOM 669 C C . ILE A 1 122 ? -15.997 15.326 -2.346 1.00 34.08 88 ILE A C 1
ATOM 670 O O . ILE A 1 122 ? -16.231 14.389 -3.117 1.00 26.71 88 ILE A O 1
ATOM 675 N N . THR A 1 123 ? -15.497 16.494 -2.738 1.00 32.26 89 THR A N 1
ATOM 676 C CA . THR A 1 123 ? -15.027 16.767 -4.084 1.00 28.34 89 THR A CA 1
ATOM 677 C C . THR A 1 123 ? -13.541 17.103 -4.019 1.00 25.28 89 THR A C 1
ATOM 678 O O . THR A 1 123 ? -13.120 17.912 -3.184 1.00 28.06 89 THR A O 1
ATOM 682 N N . LEU A 1 124 ? -12.746 16.472 -4.873 1.00 25.53 90 LEU A N 1
ATOM 683 C CA . LEU A 1 124 ? -11.334 16.802 -4.982 1.00 34.44 90 LEU A CA 1
ATOM 684 C C . LEU A 1 124 ? -11.022 17.242 -6.399 1.00 39.39 90 LEU A C 1
ATOM 685 O O . LEU A 1 124 ? -11.565 16.696 -7.367 1.00 34.14 90 LEU A O 1
ATOM 690 N N . THR A 1 125 ? -10.139 18.232 -6.501 1.00 33.27 91 THR A N 1
ATOM 691 C CA . THR A 1 125 ? -9.683 18.771 -7.768 1.00 42.61 91 THR A CA 1
ATOM 692 C C . THR A 1 125 ? -8.183 18.532 -7.902 1.00 45.60 91 THR A C 1
ATOM 693 O O . THR A 1 125 ? -7.460 18.486 -6.902 1.00 45.40 91 THR A O 1
ATOM 697 N N . MET A 1 126 ? -7.727 18.348 -9.136 1.00 43.78 92 MET A N 1
ATOM 698 C CA . MET A 1 126 ? -6.348 17.963 -9.407 1.00 49.77 92 MET A CA 1
ATOM 699 C C . MET A 1 126 ? -6.100 18.067 -10.913 1.00 45.46 92 MET A C 1
ATOM 700 O O . MET A 1 126 ? -7.045 18.016 -11.703 1.00 48.19 92 MET A O 1
ATOM 705 N N . PRO A 1 127 ? -4.841 18.205 -11.320 1.00 50.27 93 PRO A N 1
ATOM 706 C CA . PRO A 1 127 ? -4.514 18.252 -12.755 1.00 53.56 93 PRO A CA 1
ATOM 707 C C . PRO A 1 127 ? -4.647 16.884 -13.411 1.00 61.50 93 PRO A C 1
ATOM 708 O O . PRO A 1 127 ? -4.773 15.852 -12.748 1.00 67.57 93 PRO A O 1
ATOM 712 N N . GLU A 1 128 ? -4.615 16.889 -14.752 1.00 65.37 94 GLU A N 1
ATOM 713 C CA . GLU A 1 128 ? -4.648 15.641 -15.514 1.00 59.40 94 GLU A CA 1
ATOM 714 C C . GLU A 1 128 ? -3.396 14.812 -15.295 1.00 64.15 94 GLU A C 1
ATOM 715 O O . GLU A 1 128 ? -3.405 13.606 -15.567 1.00 59.78 94 GLU A O 1
ATOM 721 N N . THR A 1 129 ? -2.329 15.445 -14.804 1.00 68.22 95 THR A N 1
ATOM 722 C CA . THR A 1 129 ? -1.035 14.840 -14.504 1.00 75.48 95 THR A CA 1
ATOM 723 C C . THR A 1 129 ? -1.141 13.508 -13.763 1.00 71.41 95 THR A C 1
ATOM 724 O O . THR A 1 129 ? -0.273 12.639 -13.911 1.00 77.35 95 THR A O 1
ATOM 728 N N . MET A 1 130 ? -2.204 13.337 -12.980 1.00 69.64 96 MET A N 1
ATOM 729 C CA . MET A 1 130 ? -2.234 12.307 -11.952 1.00 69.75 96 MET A CA 1
ATOM 730 C C . MET A 1 130 ? -2.285 10.905 -12.548 1.00 64.14 96 MET A C 1
ATOM 731 O O . MET A 1 130 ? -2.902 10.664 -13.589 1.00 59.00 96 MET A O 1
ATOM 736 N N . SER A 1 131 ? -1.607 9.981 -11.868 1.00 66.34 97 SER A N 1
ATOM 737 C CA . SER A 1 131 ? -1.630 8.580 -12.261 1.00 66.75 97 SER A CA 1
ATOM 738 C C . SER A 1 131 ? -3.049 8.039 -12.188 1.00 60.57 97 SER A C 1
ATOM 739 O O . SER A 1 131 ? -3.809 8.370 -11.273 1.00 58.83 97 SER A O 1
ATOM 742 N N . LEU A 1 132 ? -3.403 7.205 -13.172 1.00 66.33 98 LEU A N 1
ATOM 743 C CA . LEU A 1 132 ? -4.728 6.591 -13.201 1.00 61.19 98 LEU A CA 1
ATOM 744 C C . LEU A 1 132 ? -5.004 5.798 -11.932 1.00 57.05 98 LEU A C 1
ATOM 745 O O . LEU A 1 132 ? -6.156 5.712 -11.494 1.00 59.15 98 LEU A O 1
ATOM 750 N N . GLU A 1 133 ? -3.962 5.219 -11.330 1.00 57.67 99 GLU A N 1
ATOM 751 C CA . GLU A 1 133 ? -4.143 4.453 -10.102 1.00 59.29 99 GLU A CA 1
ATOM 752 C C . GLU A 1 133 ? -4.560 5.353 -8.944 1.00 53.70 99 GLU A C 1
ATOM 753 O O . GLU A 1 133 ? -5.461 5.000 -8.173 1.00 54.24 99 GLU A O 1
ATOM 759 N N . ARG A 1 134 ? -3.934 6.528 -8.818 1.00 53.80 100 ARG A N 1
ATOM 760 C CA . ARG A 1 134 ? -4.354 7.480 -7.796 1.00 55.52 100 ARG A CA 1
ATOM 761 C C . ARG A 1 134 ? -5.782 7.947 -8.029 1.00 51.23 100 ARG A C 1
ATOM 762 O O . ARG A 1 134 ? -6.501 8.245 -7.070 1.00 52.86 100 ARG A O 1
ATOM 770 N N . LYS A 1 135 ? -6.212 8.013 -9.290 1.00 49.51 101 LYS A N 1
ATOM 771 C CA . LYS A 1 135 ? -7.587 8.401 -9.584 1.00 47.41 101 LYS A CA 1
ATOM 772 C C . LYS A 1 135 ? -8.554 7.242 -9.364 1.00 49.38 101 LYS A C 1
ATOM 773 O O . LYS A 1 135 ? -9.662 7.446 -8.857 1.00 43.44 101 LYS A O 1
ATOM 775 N N . ARG A 1 136 ? -8.159 6.024 -9.753 1.00 49.08 102 ARG A N 1
ATOM 776 C CA . ARG A 1 136 ? -8.983 4.853 -9.463 1.00 50.92 102 ARG A CA 1
ATOM 777 C C . ARG A 1 136 ? -9.124 4.654 -7.959 1.00 52.65 102 ARG A C 1
ATOM 778 O O . ARG A 1 136 ? -10.195 4.271 -7.468 1.00 47.98 102 ARG A O 1
ATOM 786 N N . LEU A 1 137 ? -8.052 4.922 -7.212 1.00 44.98 103 LEU A N 1
ATOM 787 C CA . LEU A 1 137 ? -8.125 4.861 -5.761 1.00 39.17 103 LEU A CA 1
ATOM 788 C C . LEU A 1 137 ? -9.146 5.858 -5.223 1.00 41.99 103 LEU A C 1
ATOM 789 O O . LEU A 1 137 ? -9.990 5.512 -4.384 1.00 33.30 103 LEU A O 1
ATOM 794 N N . LEU A 1 138 ? -9.089 7.104 -5.709 1.00 39.83 104 LEU A N 1
ATOM 795 C CA . LEU A 1 138 ? -9.958 8.153 -5.180 1.00 40.19 104 LEU A CA 1
ATOM 796 C C . LEU A 1 138 ? -11.415 7.909 -5.553 1.00 39.31 104 LEU A C 1
ATOM 797 O O . LEU A 1 138 ? -12.315 8.097 -4.722 1.00 31.47 104 LEU A O 1
ATOM 802 N N . CYS A 1 139 ? -11.669 7.479 -6.792 1.00 38.06 105 CYS A N 1
ATOM 803 C CA . CYS A 1 139 ? -13.022 7.079 -7.157 1.00 34.66 105 CYS A CA 1
ATOM 804 C C . CYS A 1 139 ? -13.472 5.882 -6.339 1.00 34.47 105 CYS A C 1
ATOM 805 O O . CYS A 1 139 ? -14.623 5.828 -5.890 1.00 42.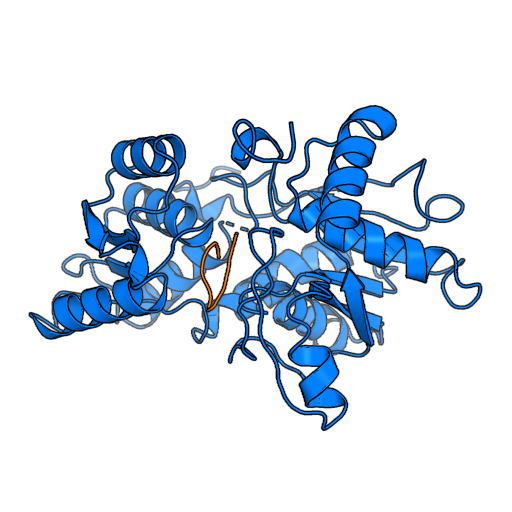27 105 CYS A O 1
ATOM 808 N N . GLY A 1 140 ? -12.566 4.927 -6.112 1.00 35.86 106 GLY A N 1
ATOM 809 C CA . GLY A 1 140 ? -12.884 3.801 -5.246 1.00 30.22 106 GLY A CA 1
ATOM 810 C C . GLY A 1 140 ? -13.329 4.229 -3.862 1.00 32.63 106 GLY A C 1
ATOM 811 O O . GLY A 1 140 ? -14.218 3.616 -3.274 1.00 26.23 106 GLY A O 1
ATOM 812 N N . LEU A 1 141 ? -12.728 5.300 -3.327 1.00 35.63 107 LEU A N 1
ATOM 813 C CA . LEU A 1 141 ? -13.142 5.847 -2.040 1.00 29.49 107 LEU A CA 1
ATOM 814 C C . LEU A 1 141 ? -14.366 6.755 -2.144 1.00 34.30 107 LEU A C 1
ATOM 815 O O . LEU A 1 141 ? -14.825 7.272 -1.118 1.00 25.47 107 LEU A O 1
ATOM 820 N N . GLY A 1 142 ? -14.913 6.956 -3.343 1.00 32.41 108 GLY A N 1
ATOM 821 C CA . GLY A 1 142 ? -16.145 7.708 -3.481 1.00 34.34 108 GLY A CA 1
ATOM 822 C C . GLY A 1 142 ? -15.984 9.198 -3.676 1.00 34.30 108 GLY A C 1
ATOM 823 O O . GLY A 1 142 ? -16.959 9.937 -3.499 1.00 34.20 108 GLY A O 1
ATOM 824 N N . VAL A 1 143 ? -14.787 9.663 -4.042 1.00 25.79 109 VAL A N 1
ATOM 825 C CA . VAL A 1 143 ? -14.559 11.085 -4.274 1.00 36.05 109 VAL A CA 1
ATOM 826 C C . VAL A 1 143 ? -15.260 11.532 -5.553 1.00 35.22 109 VAL A C 1
ATOM 827 O O . VAL A 1 143 ? -15.245 10.823 -6.569 1.00 28.62 109 VAL A O 1
ATOM 831 N N . ASN A 1 144 ? -15.882 12.714 -5.502 1.00 38.39 110 ASN A N 1
ATOM 832 C CA . ASN A 1 144 ? -16.303 13.451 -6.696 1.00 38.12 110 ASN A CA 1
ATOM 833 C C . ASN A 1 144 ? -15.058 14.083 -7.296 1.00 36.59 110 ASN A C 1
ATOM 834 O O . ASN A 1 144 ? -14.672 15.188 -6.919 1.00 29.35 110 ASN A O 1
ATOM 839 N N . LEU A 1 145 ? -14.417 13.388 -8.234 1.00 28.82 111 LEU A N 1
ATOM 840 C CA . LEU A 1 145 ? -13.199 13.917 -8.833 1.00 40.30 111 LEU A CA 1
ATOM 841 C C . LEU A 1 145 ? -13.539 14.989 -9.867 1.00 51.33 111 LEU A C 1
ATOM 842 O O . LEU A 1 145 ? -14.411 14.788 -10.723 1.00 43.36 111 LEU A O 1
ATOM 844 N N . VAL A 1 146 ? -12.868 16.139 -9.760 1.00 47.55 112 VAL A N 1
ATOM 845 C CA . VAL A 1 146 ? -12.951 17.220 -10.742 1.00 46.39 112 VAL A CA 1
ATOM 846 C C . VAL A 1 146 ? -11.552 17.475 -11.279 1.00 51.57 112 VAL A C 1
ATOM 847 O O . VAL A 1 146 ? -10.651 17.883 -10.532 1.00 49.58 112 VAL A O 1
ATOM 851 N N . LEU A 1 147 ? -11.381 17.259 -12.576 1.00 51.54 113 LEU A N 1
ATOM 852 C CA . LEU A 1 147 ? -10.079 17.279 -13.219 1.00 49.46 113 LEU A CA 1
ATOM 853 C C . LEU A 1 147 ? -9.864 18.632 -13.905 1.00 52.60 113 LEU A C 1
ATOM 854 O O . LEU A 1 147 ? -10.711 19.074 -14.690 1.00 50.62 113 LEU A O 1
ATOM 859 N N . THR A 1 148 ? -8.733 19.287 -13.597 1.00 51.05 114 THR A N 1
ATOM 860 C CA . THR A 1 148 ? -8.348 20.576 -14.168 1.00 47.85 114 THR A CA 1
ATOM 861 C C . THR A 1 148 ? -7.228 20.398 -15.197 1.00 54.44 114 THR A C 1
ATOM 862 O O . THR A 1 148 ? -6.679 19.307 -15.371 1.00 50.41 114 THR A O 1
ATOM 866 N N . GLU A 1 149 ? -6.879 21.503 -15.866 1.00 54.25 115 GLU A N 1
ATOM 867 C CA . GLU A 1 149 ? -5.945 21.465 -16.991 1.00 55.32 115 GLU A CA 1
ATOM 868 C C . GLU A 1 149 ? -4.535 21.127 -16.521 1.00 52.01 115 GLU A C 1
ATOM 869 O O . GLU A 1 149 ? -4.032 21.712 -15.555 1.00 53.26 115 GLU A O 1
ATOM 875 N N . GLY A 1 150 ? -3.891 20.191 -17.224 1.00 48.46 116 GLY A N 1
ATOM 876 C CA . GLY A 1 150 ? -2.579 19.727 -16.798 1.00 55.10 116 GLY A CA 1
ATOM 877 C C . GLY A 1 150 ? -1.527 20.821 -16.822 1.00 47.82 116 GLY A C 1
ATOM 878 O O . GLY A 1 150 ? -0.792 21.016 -15.851 1.00 45.93 116 GLY A O 1
ATOM 879 N N . ALA A 1 151 ? -1.442 21.551 -17.939 1.00 49.64 117 ALA A N 1
ATOM 880 C CA . ALA A 1 151 ? -0.495 22.659 -18.043 1.00 46.49 117 ALA A CA 1
ATOM 881 C C . ALA A 1 151 ? -0.692 23.684 -16.928 1.00 51.34 117 ALA A C 1
ATOM 882 O O . ALA A 1 151 ? 0.269 24.342 -16.513 1.00 40.20 117 ALA A O 1
ATOM 884 N N . LYS A 1 152 ? -1.924 23.831 -16.429 1.00 50.58 118 LYS A N 1
ATOM 885 C CA . LYS A 1 152 ? -2.172 24.766 -15.339 1.00 48.58 118 LYS A CA 1
ATOM 886 C C . LYS A 1 152 ? -1.577 24.271 -14.027 1.00 47.67 118 LYS A C 1
ATOM 887 O O . LYS A 1 152 ? -1.135 25.085 -13.208 1.00 48.82 118 LYS A O 1
ATOM 889 N N . GLY A 1 153 ? -1.560 22.952 -13.808 1.00 54.12 119 GLY A N 1
ATOM 890 C CA . GLY A 1 153 ? -0.910 22.356 -12.650 1.00 44.00 119 GLY A CA 1
ATOM 891 C C . GLY A 1 153 ? -1.645 22.480 -11.326 1.00 42.86 119 GLY A C 1
ATOM 892 O O . GLY A 1 153 ? -2.874 22.384 -11.265 1.00 45.60 119 GLY A O 1
ATOM 893 N N . ALA A 1 154 ? -0.890 22.679 -10.245 1.00 47.88 120 ALA A N 1
ATOM 894 C CA . ALA A 1 154 ? -1.506 22.831 -8.931 1.00 51.20 120 ALA A CA 1
ATOM 895 C C . ALA A 1 154 ? -2.351 24.098 -8.853 1.00 47.37 120 ALA A C 1
ATOM 896 O O . ALA A 1 154 ? -3.440 24.087 -8.265 1.00 44.11 120 ALA A O 1
ATOM 898 N N . LYS A 1 155 ? -1.869 25.205 -9.433 1.00 50.60 121 LYS A N 1
ATOM 899 C CA . LYS A 1 155 ? -2.631 26.451 -9.348 1.00 56.50 121 LYS A CA 1
ATOM 900 C C . LYS A 1 155 ? -3.974 26.317 -10.064 1.00 40.88 121 LYS A C 1
ATOM 901 O O . LYS A 1 155 ? -4.998 26.804 -9.570 1.00 51.42 121 LYS A O 1
ATOM 907 N N . GLY A 1 156 ? -3.994 25.643 -11.214 1.00 40.06 122 GLY A N 1
ATOM 908 C CA . GLY A 1 156 ? -5.259 25.384 -11.885 1.00 36.57 122 GLY A CA 1
ATOM 909 C C . GLY A 1 156 ? -6.242 24.617 -11.017 1.00 45.79 122 GLY A C 1
ATOM 910 O O . GLY A 1 156 ? -7.443 24.890 -11.032 1.00 49.20 122 GLY A O 1
ATOM 911 N N . ALA A 1 157 ? -5.746 23.651 -10.242 1.00 46.65 123 ALA A N 1
ATOM 912 C CA . ALA A 1 157 ? -6.632 22.874 -9.381 1.00 48.00 123 ALA A CA 1
ATOM 913 C C . ALA A 1 157 ? -7.174 23.723 -8.235 1.00 42.47 123 ALA A C 1
ATOM 914 O O . ALA A 1 157 ? -8.387 23.758 -7.996 1.00 38.13 123 ALA A O 1
ATOM 916 N N . ILE A 1 158 ? -6.295 24.433 -7.520 1.00 45.00 124 ILE A N 1
ATOM 917 C CA . ILE A 1 158 ? -6.775 25.222 -6.385 1.00 50.84 124 ILE A CA 1
ATOM 918 C C . ILE A 1 158 ? -7.704 26.336 -6.858 1.00 47.28 124 ILE A C 1
ATOM 919 O O . ILE A 1 158 ? -8.641 26.713 -6.145 1.00 52.16 124 ILE A O 1
ATOM 924 N N . ALA A 1 159 ? -7.485 26.854 -8.069 1.00 49.34 125 ALA A N 1
ATOM 925 C CA . ALA A 1 159 ? -8.394 27.850 -8.627 1.00 54.01 125 ALA A CA 1
ATOM 926 C C . ALA A 1 159 ? -9.808 27.293 -8.754 1.00 51.23 125 ALA A C 1
ATOM 927 O O . ALA A 1 159 ? -10.761 27.875 -8.226 1.00 50.53 125 ALA A O 1
ATOM 929 N N . LYS A 1 160 ? -9.959 26.153 -9.440 1.00 48.82 126 LYS A N 1
ATOM 930 C CA . LYS A 1 160 ? -11.284 25.578 -9.671 1.00 50.43 126 LYS A CA 1
ATOM 931 C C . LYS A 1 160 ? -11.976 25.220 -8.360 1.00 48.24 126 LYS A C 1
ATOM 932 O O . LYS A 1 160 ? -13.190 25.409 -8.221 1.00 51.13 126 LYS A O 1
ATOM 938 N N . ALA A 1 161 ? -11.226 24.692 -7.391 1.00 48.12 127 ALA A N 1
ATOM 939 C CA . ALA A 1 161 ? -11.824 24.366 -6.100 1.00 47.14 127 ALA A CA 1
ATOM 940 C C . ALA A 1 161 ? -12.432 25.599 -5.454 1.00 38.54 127 ALA A C 1
ATOM 941 O O . ALA A 1 161 ? -13.560 25.554 -4.953 1.00 39.37 127 ALA A O 1
ATOM 943 N N . GLU A 1 162 ? -11.704 26.718 -5.474 1.00 50.16 128 GLU A N 1
ATOM 944 C CA . GLU A 1 162 ? -12.212 27.954 -4.883 1.00 53.68 128 GLU A CA 1
ATOM 945 C C . GLU A 1 162 ? -13.456 28.464 -5.603 1.00 47.15 128 GLU A C 1
ATOM 946 O O . GLU A 1 162 ? -14.331 29.060 -4.969 1.00 46.66 128 GLU A O 1
ATOM 952 N N . GLU A 1 163 ? -13.557 28.248 -6.918 1.00 46.22 129 GLU A N 1
ATOM 953 C CA . GLU A 1 163 ? -14.786 28.611 -7.618 1.00 51.58 129 GLU A CA 1
ATOM 954 C C . GLU A 1 163 ? -15.953 27.742 -7.177 1.00 52.53 129 GLU A C 1
ATOM 955 O O . GLU A 1 163 ? -17.056 28.252 -6.956 1.00 57.06 129 GLU A O 1
ATOM 961 N N . ILE A 1 164 ? -15.736 26.427 -7.062 1.00 51.43 130 ILE A N 1
ATOM 962 C CA . ILE A 1 164 ? -16.784 25.545 -6.554 1.00 47.30 130 ILE A CA 1
ATOM 963 C C . ILE A 1 164 ? -17.252 26.025 -5.187 1.00 44.50 130 ILE A C 1
ATOM 964 O O . ILE A 1 164 ? -18.453 26.108 -4.917 1.00 54.24 130 ILE A O 1
ATOM 969 N N . VAL A 1 165 ? -16.304 26.365 -4.310 1.00 45.52 131 VAL A N 1
ATOM 970 C CA . VAL A 1 165 ? -16.649 26.874 -2.985 1.00 47.64 131 VAL A CA 1
ATOM 971 C C . VAL A 1 165 ? -17.382 28.210 -3.086 1.00 53.99 131 VAL A C 1
ATOM 972 O O . VAL A 1 165 ? -18.247 28.521 -2.257 1.00 57.15 131 VAL A O 1
ATOM 976 N N . ALA A 1 166 ? -17.081 29.005 -4.115 1.00 52.61 132 ALA A N 1
ATOM 977 C CA . ALA A 1 166 ? -17.816 30.249 -4.319 1.00 58.93 132 ALA A CA 1
ATOM 978 C C . ALA A 1 166 ? -19.260 30.014 -4.757 1.00 58.22 132 ALA A C 1
ATOM 979 O O . ALA A 1 166 ? -20.106 30.879 -4.514 1.00 55.40 132 ALA A O 1
ATOM 981 N N . SER A 1 167 ? -19.559 28.866 -5.381 1.00 63.25 133 SER A N 1
ATOM 982 C CA . SER A 1 167 ? -20.922 28.570 -5.828 1.00 56.29 133 SER A CA 1
ATOM 983 C C . SER A 1 167 ? -21.915 28.651 -4.677 1.00 58.51 133 SER A C 1
ATOM 984 O O . SER A 1 167 ? -22.932 29.350 -4.762 1.00 72.10 133 SER A O 1
ATOM 987 N N . ASP A 1 168 ? -21.644 27.925 -3.598 1.00 60.16 134 ASP A N 1
ATOM 988 C CA . ASP A 1 168 ? -22.553 27.833 -2.457 1.00 53.64 134 ASP A CA 1
ATOM 989 C C . ASP A 1 168 ? -21.715 27.784 -1.190 1.00 56.26 134 ASP A C 1
ATOM 990 O O . ASP A 1 168 ? -21.549 26.722 -0.577 1.00 60.45 134 ASP A O 1
ATOM 995 N N . PRO A 1 169 ? -21.159 28.927 -0.770 1.00 51.69 135 PRO A N 1
ATOM 996 C CA . PRO A 1 169 ? -20.316 28.947 0.439 1.00 53.35 135 PRO A CA 1
ATOM 997 C C . PRO A 1 169 ? -20.947 28.303 1.663 1.00 53.99 135 PRO A C 1
ATOM 998 O O . PRO A 1 169 ? -20.217 27.836 2.546 1.00 58.43 135 PRO A O 1
ATOM 1002 N N . SER A 1 170 ? -22.276 28.265 1.752 1.00 55.03 136 SER A N 1
ATOM 1003 C CA . SER A 1 170 ? -22.932 27.585 2.861 1.00 49.01 136 SER A CA 1
ATOM 1004 C C . SER A 1 170 ? -22.981 26.077 2.672 1.00 45.17 136 SER A C 1
ATOM 1005 O O . SER A 1 170 ? -23.363 25.359 3.598 1.00 48.85 136 SER A O 1
ATOM 1008 N N . ARG A 1 171 ? -22.614 25.581 1.498 1.00 48.45 137 ARG A N 1
ATOM 1009 C CA . ARG A 1 171 ? -22.665 24.158 1.201 1.00 51.50 137 ARG A CA 1
ATOM 1010 C C . ARG A 1 171 ? -21.295 23.500 1.160 1.00 50.17 137 ARG A C 1
ATOM 1011 O O . ARG A 1 171 ? -21.193 22.298 1.405 1.00 45.81 137 ARG A O 1
ATOM 1019 N N . TYR A 1 172 ? -20.239 24.261 0.895 1.00 53.60 138 TYR A N 1
ATOM 1020 C CA . TYR A 1 172 ? -18.908 23.710 0.687 1.00 49.89 138 TYR A CA 1
ATOM 1021 C C . TYR A 1 172 ? -17.963 24.168 1.784 1.00 41.35 138 TYR A C 1
ATOM 1022 O O . TYR A 1 172 ? -18.061 25.296 2.270 1.00 48.53 138 TYR A O 1
ATOM 1031 N N . VAL A 1 173 ? -17.065 23.272 2.183 1.00 47.99 139 VAL A N 1
ATOM 1032 C CA . VAL A 1 173 ? -16.033 23.556 3.172 1.00 36.23 139 VAL A CA 1
ATOM 1033 C C . VAL A 1 173 ? -14.702 23.117 2.583 1.00 39.52 139 VAL A C 1
ATOM 1034 O O . VAL A 1 173 ? -14.539 21.947 2.207 1.00 35.42 139 VAL A O 1
ATOM 1038 N N . MET A 1 174 ? -13.764 24.053 2.493 1.00 28.43 140 MET A N 1
ATOM 1039 C CA . MET A 1 174 ? -12.388 23.784 2.113 1.00 31.79 140 MET A CA 1
ATOM 1040 C C . MET A 1 174 ? -11.544 23.776 3.381 1.00 32.39 140 MET A C 1
ATOM 1041 O O . MET A 1 174 ? -11.682 24.663 4.227 1.00 33.37 140 MET A O 1
ATOM 1046 N N . LEU A 1 175 ? -10.703 22.761 3.533 1.00 27.58 141 LEU A N 1
ATOM 1047 C CA . LEU A 1 175 ? -10.001 22.576 4.797 1.00 25.35 141 LEU A CA 1
ATOM 1048 C C . LEU A 1 175 ? -8.593 23.157 4.803 1.00 21.16 141 LEU A C 1
ATOM 1049 O O . LEU A 1 175 ? -8.084 23.489 5.879 1.00 20.99 141 LEU A O 1
ATOM 1054 N N . LYS A 1 176 ? -7.958 23.287 3.636 1.00 19.45 142 LYS A N 1
ATOM 1055 C CA . LYS A 1 176 ? -6.738 24.076 3.465 1.00 25.07 142 LYS A CA 1
ATOM 1056 C C . LYS A 1 176 ? -5.577 23.558 4.311 1.00 21.11 142 LYS A C 1
ATOM 1057 O O . LYS A 1 176 ? -5.199 24.173 5.316 1.00 24.18 142 LYS A O 1
ATOM 1063 N N . GLN A 1 177 ? -4.981 22.443 3.870 1.00 20.30 143 GLN A N 1
ATOM 1064 C CA . GLN A 1 177 ? -3.927 21.774 4.632 1.00 18.90 143 GLN A CA 1
ATOM 1065 C C . GLN A 1 177 ? -2.712 22.666 4.856 1.00 17.50 143 GLN A C 1
ATOM 1066 O O . GLN A 1 177 ? -2.005 22.513 5.858 1.00 18.49 143 GLN A O 1
ATOM 1072 N N . PHE A 1 178 ? -2.435 23.587 3.936 1.00 19.25 144 PHE A N 1
ATOM 1073 C CA . PHE A 1 178 ? -1.257 24.428 4.067 1.00 19.72 144 PHE A CA 1
ATOM 1074 C C . PHE A 1 178 ? -1.411 25.497 5.145 1.00 25.57 144 PHE A C 1
ATOM 1075 O O . PHE A 1 178 ? -0.403 26.043 5.601 1.00 18.04 144 PHE A O 1
ATOM 1083 N N . GLU A 1 179 ? -2.642 25.787 5.580 1.00 28.57 145 GLU A N 1
ATOM 1084 C CA . GLU A 1 179 ? -2.895 26.878 6.518 1.00 32.07 145 GLU A CA 1
ATOM 1085 C C . GLU A 1 179 ? -3.667 26.464 7.757 1.00 28.96 145 GLU A C 1
ATOM 1086 O O . GLU A 1 179 ? -3.644 27.204 8.745 1.00 19.62 145 GLU A O 1
ATOM 1092 N N . ASN A 1 180 ? -4.372 25.348 7.727 1.00 21.34 146 ASN A N 1
ATOM 1093 C CA . ASN A 1 180 ? -5.225 24.932 8.826 1.00 18.84 146 ASN A CA 1
ATOM 1094 C C . ASN A 1 180 ? -4.401 24.520 10.043 1.00 17.61 146 ASN A C 1
ATOM 1095 O O . ASN A 1 180 ? -3.685 23.513 9.972 1.00 16.27 146 ASN A O 1
ATOM 1100 N N . PRO A 1 181 ? -4.490 25.234 11.176 1.00 17.81 147 PRO A N 1
ATOM 1101 C CA . PRO A 1 181 ? -3.695 24.853 12.363 1.00 22.95 147 PRO A CA 1
ATOM 1102 C C . PRO A 1 181 ? -4.045 23.480 12.922 1.00 20.19 147 PRO A C 1
ATOM 1103 O O . PRO A 1 181 ? -3.273 22.936 13.722 1.00 19.96 147 PRO A O 1
ATOM 1107 N N . ALA A 1 182 ? -5.174 22.891 12.525 1.00 22.90 148 ALA A N 1
ATOM 1108 C CA . ALA A 1 182 ? -5.459 21.533 12.969 1.00 22.14 148 ALA A CA 1
ATOM 1109 C C . ALA A 1 182 ? -4.470 20.527 12.394 1.00 22.67 148 ALA A C 1
ATOM 1110 O O . ALA A 1 182 ? -4.373 19.404 12.908 1.00 22.61 148 ALA A O 1
ATOM 1112 N N . ASN A 1 183 ? -3.732 20.908 11.347 1.00 16.16 149 ASN A N 1
ATOM 1113 C CA . ASN A 1 183 ? -2.680 20.093 10.744 1.00 15.30 149 ASN A CA 1
ATOM 1114 C C . ASN A 1 183 ? -1.507 19.936 11.727 1.00 18.45 149 ASN A C 1
ATOM 1115 O O . ASN A 1 183 ? -1.269 18.806 12.178 1.00 18.80 149 ASN A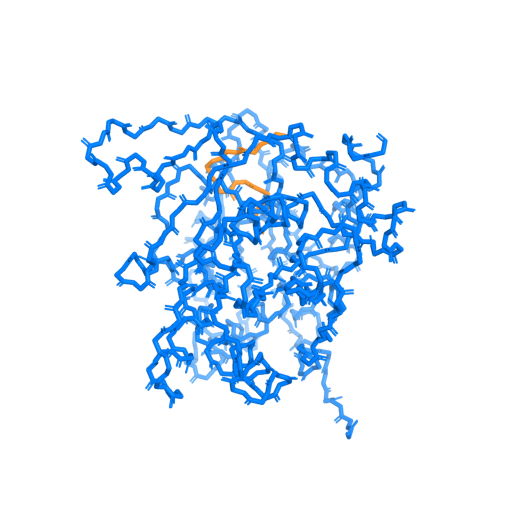 O 1
ATOM 1120 N N . PRO A 1 184 ? -0.754 20.987 12.111 1.00 17.30 150 PRO A N 1
ATOM 1121 C CA . PRO A 1 184 ? 0.317 20.754 13.102 1.00 16.13 150 PRO A CA 1
ATOM 1122 C C . PRO A 1 184 ? -0.200 20.369 14.482 1.00 16.21 150 PRO A C 1
ATOM 1123 O O . PRO A 1 184 ? 0.507 19.677 15.224 1.00 16.94 150 PRO A O 1
ATOM 1127 N N . GLN A 1 185 ? -1.420 20.763 14.838 1.00 13.87 151 GLN A N 1
ATOM 1128 C CA . GLN A 1 185 ? -1.950 20.430 16.160 1.00 20.63 151 GLN A CA 1
ATOM 1129 C C . GLN A 1 185 ? -2.067 18.913 16.373 1.00 16.56 151 GLN A C 1
ATOM 1130 O O . GLN A 1 185 ? -1.763 18.408 17.459 1.00 16.59 151 GLN A O 1
ATOM 1136 N N . ILE A 1 186 ? -2.496 18.160 15.359 1.00 18.03 152 ILE A N 1
ATOM 1137 C CA . ILE A 1 186 ? -2.593 16.715 15.574 1.00 14.45 152 ILE A CA 1
ATOM 1138 C C . ILE A 1 186 ? -1.201 16.095 15.742 1.00 14.32 152 ILE A C 1
ATOM 1139 O O . ILE A 1 186 ? -1.025 15.164 16.536 1.00 15.66 152 ILE A O 1
ATOM 1144 N N . HIS A 1 187 ? -0.179 16.622 15.057 1.00 13.36 153 HIS A N 1
ATOM 1145 C CA . HIS A 1 187 ? 1.178 16.124 15.301 1.00 16.91 153 HIS A CA 1
ATOM 1146 C C . HIS A 1 187 ? 1.682 16.519 16.681 1.00 16.93 153 HIS A C 1
ATOM 1147 O O . HIS A 1 187 ? 2.547 15.837 17.250 1.00 15.11 153 HIS A O 1
ATOM 1154 N N . ARG A 1 188 ? 1.177 17.627 17.224 1.00 20.96 154 ARG A N 1
ATOM 1155 C CA . ARG A 1 188 ? 1.591 18.027 18.563 1.00 21.40 154 ARG A CA 1
ATOM 1156 C C . ARG A 1 188 ? 0.948 17.127 19.613 1.00 20.96 154 ARG A C 1
ATOM 1157 O O . ARG A 1 188 ? 1.568 16.837 20.640 1.00 17.50 154 ARG A O 1
ATOM 1165 N N . GLU A 1 189 ? -0.262 16.621 19.337 1.00 18.73 155 GLU A N 1
ATOM 1166 C CA . GLU A 1 189 ? -0.995 15.807 20.299 1.00 17.70 155 GLU A CA 1
ATOM 1167 C C . GLU A 1 189 ? -0.760 14.305 20.142 1.00 17.66 155 GLU A C 1
ATOM 1168 O O . GLU A 1 189 ? -0.968 13.563 21.105 1.00 17.81 155 GLU A O 1
ATOM 1174 N N . THR A 1 190 ? -0.334 13.829 18.968 1.00 18.40 156 THR A N 1
ATOM 1175 C CA . THR A 1 190 ? -0.100 12.400 18.775 1.00 15.08 156 THR A CA 1
ATOM 1176 C C . THR A 1 190 ? 1.322 12.108 18.295 1.00 18.62 156 THR A C 1
ATOM 1177 O O . THR A 1 190 ? 2.090 11.479 19.033 1.00 17.31 156 THR A O 1
ATOM 1181 N N . THR A 1 191 ? 1.715 12.560 17.097 1.00 14.27 157 THR A N 1
ATOM 1182 C CA . THR A 1 191 ? 3.002 12.145 16.530 1.00 17.02 157 THR A CA 1
ATOM 1183 C C . THR A 1 191 ? 4.166 12.456 17.471 1.00 15.58 157 THR A C 1
ATOM 1184 O O . THR A 1 191 ? 5.019 11.596 17.727 1.00 15.15 157 THR A O 1
ATOM 1188 N N . GLY A 1 192 ? 4.224 13.685 17.979 1.00 13.83 158 GLY A N 1
ATOM 1189 C CA . GLY A 1 192 ? 5.255 14.111 18.905 1.00 15.67 158 GLY A CA 1
ATOM 1190 C C . GLY A 1 192 ? 5.322 13.286 20.178 1.00 16.56 158 GLY A C 1
ATOM 1191 O O . GLY A 1 192 ? 6.361 12.692 20.496 1.00 21.57 158 GLY A O 1
ATOM 1192 N N . PRO A 1 193 ? 4.220 13.242 20.940 1.00 18.97 159 PRO A N 1
ATOM 1193 C CA . PRO A 1 193 ? 4.209 12.405 22.160 1.00 20.61 159 PRO A CA 1
ATOM 1194 C C . PRO A 1 193 ? 4.528 10.937 21.909 1.00 20.32 159 PRO A C 1
ATOM 1195 O O . PRO A 1 193 ? 5.199 10.314 22.745 1.00 16.27 159 PRO A O 1
ATOM 1199 N N . GLU A 1 194 ? 4.059 10.362 20.789 1.00 18.23 160 GLU A N 1
ATOM 1200 C CA . GLU A 1 194 ? 4.441 8.991 20.449 1.00 15.88 160 GLU A CA 1
ATOM 1201 C C . GLU A 1 194 ? 5.960 8.867 20.370 1.00 21.97 160 GLU A C 1
ATOM 1202 O O . GLU A 1 194 ? 6.543 7.907 20.890 1.00 17.90 160 GLU A O 1
ATOM 1208 N N . ILE A 1 195 ? 6.620 9.846 19.738 1.00 19.47 161 ILE A N 1
ATOM 1209 C CA . ILE A 1 195 ? 8.077 9.824 19.641 1.00 17.43 161 ILE A CA 1
ATOM 1210 C C . ILE A 1 195 ? 8.705 9.968 21.023 1.00 23.01 161 ILE A C 1
ATOM 1211 O O . ILE A 1 195 ? 9.651 9.251 21.362 1.00 19.31 161 ILE A O 1
ATOM 1216 N N . TRP A 1 196 ? 8.192 10.891 21.842 1.00 21.13 162 TRP A N 1
ATOM 1217 C CA . TRP A 1 196 ? 8.706 11.028 23.201 1.00 25.80 162 TRP A CA 1
ATOM 1218 C C . TRP A 1 196 ? 8.571 9.721 23.976 1.00 28.88 162 TRP A C 1
ATOM 1219 O O . TRP A 1 196 ? 9.551 9.216 24.543 1.00 18.75 162 TRP A O 1
ATOM 1230 N N . LYS A 1 197 ? 7.360 9.153 23.991 1.00 20.39 163 LYS A N 1
ATOM 1231 C CA . LYS A 1 197 ? 7.094 7.942 24.763 1.00 20.52 163 LYS A CA 1
ATOM 1232 C C . LYS A 1 197 ? 7.948 6.766 24.288 1.00 24.82 163 LYS A C 1
ATOM 1233 O O . LYS A 1 197 ? 8.572 6.073 25.102 1.00 19.86 163 LYS A O 1
ATOM 1239 N N . ASP A 1 198 ? 7.990 6.525 22.970 1.00 18.57 164 ASP A N 1
ATOM 1240 C CA . ASP A 1 198 ? 8.652 5.332 22.465 1.00 16.92 164 ASP A CA 1
ATOM 1241 C C . ASP A 1 198 ? 10.165 5.391 22.605 1.00 21.61 164 ASP A C 1
ATOM 1242 O O . ASP A 1 198 ? 10.802 4.333 22.598 1.00 19.82 164 ASP A O 1
ATOM 1247 N N . THR A 1 199 ? 10.753 6.588 22.710 1.00 17.94 165 THR A N 1
ATOM 1248 C CA . THR A 1 199 ? 12.181 6.739 22.962 1.00 21.23 165 THR A CA 1
ATOM 1249 C C . THR A 1 199 ? 12.502 6.989 24.430 1.00 21.24 165 THR A C 1
ATOM 1250 O O . THR A 1 199 ? 13.679 7.118 24.770 1.00 24.52 165 THR A O 1
ATOM 1254 N N . ASP A 1 200 ? 11.486 7.066 25.303 1.00 25.34 166 ASP A N 1
ATOM 1255 C CA . ASP A 1 200 ? 11.675 7.361 26.731 1.00 25.93 166 ASP A CA 1
ATOM 1256 C C . ASP A 1 200 ? 12.386 8.700 26.945 1.00 26.45 166 ASP A C 1
ATOM 1257 O O . ASP A 1 200 ? 13.286 8.820 27.780 1.00 24.82 166 ASP A O 1
ATOM 1262 N N . GLY A 1 201 ? 11.983 9.711 26.180 1.00 25.21 167 GLY A N 1
ATOM 1263 C CA . GLY A 1 201 ? 12.589 11.026 26.252 1.00 24.10 167 GLY A CA 1
ATOM 1264 C C . GLY A 1 201 ? 13.989 11.135 25.691 1.00 19.32 167 GLY A C 1
ATOM 1265 O O . GLY A 1 201 ? 14.617 12.184 25.834 1.00 26.36 167 GLY A O 1
ATOM 1266 N N . LYS A 1 202 ? 14.504 10.101 25.045 1.00 18.67 168 LYS A N 1
ATOM 1267 C CA . LYS A 1 202 ? 15.891 10.139 24.606 1.00 23.34 168 LYS A CA 1
ATOM 1268 C C . LYS A 1 202 ? 16.073 10.697 23.198 1.00 19.54 168 LYS A C 1
ATOM 1269 O O . LYS A 1 202 ? 17.216 10.946 22.804 1.00 21.97 168 LYS A O 1
ATOM 1275 N N . VAL A 1 203 ? 14.990 10.916 22.443 1.00 16.94 169 VAL A N 1
ATOM 1276 C CA . VAL A 1 203 ? 15.106 11.554 21.131 1.00 21.40 169 VAL A CA 1
ATOM 1277 C C . VAL A 1 203 ? 15.934 12.823 21.248 1.00 19.38 169 VAL A C 1
ATOM 1278 O O . VAL A 1 203 ? 15.656 13.683 22.090 1.00 17.86 169 VAL A O 1
ATOM 1282 N N . ASP A 1 204 ? 16.965 12.941 20.409 1.00 16.77 170 ASP A N 1
ATOM 1283 C CA . ASP A 1 204 ? 17.777 14.149 20.352 1.00 18.48 170 ASP A CA 1
ATOM 1284 C C . ASP A 1 204 ? 17.560 14.966 19.095 1.00 17.07 170 ASP A C 1
ATOM 1285 O O . ASP A 1 204 ? 17.835 16.165 19.105 1.00 15.31 170 ASP A O 1
ATOM 1290 N N . VAL A 1 205 ? 17.118 14.340 18.013 1.00 15.13 171 VAL A N 1
ATOM 1291 C CA . VAL A 1 205 ? 17.000 14.978 16.710 1.00 15.97 171 VAL A CA 1
ATOM 1292 C C . VAL A 1 205 ? 15.751 14.430 16.037 1.00 17.85 171 VAL A C 1
ATOM 1293 O O . VAL A 1 205 ? 15.487 13.225 16.101 1.00 12.94 171 VAL A O 1
ATOM 1297 N N . VAL A 1 206 ? 14.970 15.313 15.408 1.00 16.19 172 VAL A N 1
ATOM 1298 C CA . VAL A 1 206 ? 13.864 14.899 14.548 1.00 16.30 172 VAL A CA 1
ATOM 1299 C C . VAL A 1 206 ? 14.150 15.411 13.145 1.00 17.12 172 VAL A C 1
ATOM 1300 O O . VAL A 1 206 ? 14.422 16.601 12.949 1.00 21.93 172 VAL A O 1
ATOM 1304 N N . VAL A 1 207 ? 14.136 14.503 12.184 1.00 15.18 173 VAL A N 1
ATOM 1305 C CA . VAL A 1 207 ? 14.362 14.809 10.785 1.00 14.11 173 VAL A CA 1
ATOM 1306 C C . VAL A 1 207 ? 13.056 14.529 10.057 1.00 14.95 173 VAL A C 1
ATOM 1307 O O . VAL A 1 207 ? 12.464 13.455 10.229 1.00 15.28 173 VAL A O 1
ATOM 1311 N N . ALA A 1 208 ? 12.589 15.501 9.274 1.00 14.37 174 ALA A N 1
ATOM 1312 C CA . ALA A 1 208 ? 11.282 15.384 8.637 1.00 15.24 174 ALA A CA 1
ATOM 1313 C C . ALA A 1 208 ? 11.249 16.246 7.388 1.00 15.17 174 ALA A C 1
ATOM 1314 O O . ALA A 1 208 ? 11.568 17.439 7.453 1.00 16.57 174 ALA A O 1
ATOM 1316 N N . GLY A 1 209 ? 10.853 15.655 6.262 1.00 12.51 175 GLY A N 1
ATOM 1317 C CA . GLY A 1 209 ? 10.612 16.460 5.080 1.00 12.88 175 GLY A CA 1
ATOM 1318 C C . GLY 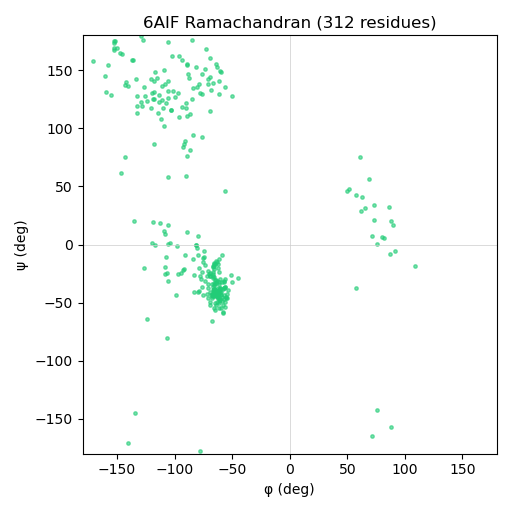A 1 209 ? 9.478 17.440 5.312 1.00 15.46 175 GLY A C 1
ATOM 1319 O O . GLY A 1 209 ? 8.579 17.202 6.123 1.00 15.78 175 GLY A O 1
ATOM 1320 N N . VAL A 1 210 ? 9.512 18.561 4.594 1.00 11.70 176 VAL A N 1
ATOM 1321 C CA . VAL A 1 210 ? 8.484 19.582 4.741 1.00 17.01 176 VAL A CA 1
ATOM 1322 C C . VAL A 1 210 ? 7.630 19.625 3.486 1.00 19.34 176 VAL A C 1
ATOM 1323 O O . VAL A 1 210 ? 8.130 19.935 2.399 1.00 17.15 176 VAL A O 1
ATOM 1327 N N . GLY A 1 211 ? 6.340 19.327 3.642 1.00 15.15 177 GLY A N 1
ATOM 1328 C CA . GLY A 1 211 ? 5.377 19.578 2.591 1.00 17.75 177 GLY A CA 1
ATOM 1329 C C . GLY A 1 211 ? 4.500 20.760 2.946 1.00 20.47 177 GLY A C 1
ATOM 1330 O O . GLY A 1 211 ? 4.729 21.884 2.482 1.00 18.39 177 GLY A O 1
ATOM 1331 N N . THR A 1 212 ? 3.492 20.506 3.780 1.00 17.12 178 THR A N 1
ATOM 1332 C CA . THR A 1 212 ? 2.769 21.571 4.463 1.00 13.79 178 THR A CA 1
ATOM 1333 C C . THR A 1 212 ? 3.528 22.105 5.665 1.00 21.54 178 THR A C 1
ATOM 1334 O O . THR A 1 212 ? 3.233 23.213 6.119 1.00 20.44 178 THR A O 1
ATOM 1338 N N . GLY A 1 213 ? 4.480 21.334 6.205 1.00 17.56 179 GLY A N 1
ATOM 1339 C CA . GLY A 1 213 ? 5.224 21.737 7.376 1.00 14.38 179 GLY A CA 1
ATOM 1340 C C . GLY A 1 213 ? 4.629 21.295 8.691 1.00 18.25 179 GLY A C 1
ATOM 1341 O O . GLY A 1 213 ? 5.265 21.497 9.739 1.00 18.36 179 GLY A O 1
ATOM 1342 N N . GLY A 1 214 ? 3.439 20.683 8.669 1.00 18.08 180 GLY A N 1
ATOM 1343 C CA . GLY A 1 214 ? 2.740 20.376 9.909 1.00 15.84 180 GLY A CA 1
ATOM 1344 C C . GLY A 1 214 ? 3.461 19.364 10.779 1.00 17.18 180 GLY A C 1
ATOM 1345 O O . GLY A 1 214 ? 3.499 19.505 12.009 1.00 13.42 180 GLY A O 1
ATOM 1346 N N . SER A 1 215 ? 4.029 18.322 10.159 1.00 13.16 181 SER A N 1
ATOM 1347 C CA . SER A 1 215 ? 4.732 17.292 10.924 1.00 15.46 181 SER A CA 1
ATOM 1348 C C . SER A 1 215 ? 5.861 17.889 11.754 1.00 13.34 181 SER A C 1
ATOM 1349 O O . SER A 1 215 ? 5.888 17.746 12.983 1.00 15.34 181 SER A O 1
ATOM 1352 N N . ILE A 1 216 ? 6.809 18.566 11.101 1.00 16.08 182 ILE A N 1
ATOM 1353 C CA . ILE A 1 216 ? 7.964 19.062 11.849 1.00 14.90 182 ILE A CA 1
ATOM 1354 C C . ILE A 1 216 ? 7.528 20.122 12.850 1.00 17.68 182 ILE A C 1
ATOM 1355 O O . ILE A 1 216 ? 8.074 20.207 13.956 1.00 17.12 182 ILE A O 1
ATOM 1360 N N . THR A 1 217 ? 6.529 20.933 12.494 1.00 18.19 183 THR A N 1
ATOM 1361 C CA . THR A 1 217 ? 6.039 21.964 13.404 1.00 18.23 183 THR A CA 1
ATOM 1362 C C . THR A 1 217 ? 5.396 21.346 14.642 1.00 15.70 183 THR A C 1
ATOM 1363 O O . THR A 1 217 ? 5.778 21.659 15.776 1.00 13.55 183 THR A O 1
ATOM 1367 N N . GLY A 1 218 ? 4.417 20.459 14.442 1.00 15.27 184 GLY A N 1
ATOM 1368 C CA . GLY A 1 218 ? 3.756 19.832 15.582 1.00 15.50 184 GLY A CA 1
ATOM 1369 C C . GLY A 1 218 ? 4.701 19.004 16.435 1.00 16.94 184 GLY A C 1
ATOM 1370 O O . GLY A 1 218 ? 4.666 19.082 17.664 1.00 18.53 184 GLY A O 1
ATOM 1371 N N . ILE A 1 219 ? 5.568 18.207 15.797 1.00 16.73 185 ILE A N 1
ATOM 1372 C CA . ILE A 1 219 ? 6.476 17.356 16.567 1.00 17.50 185 ILE A CA 1
ATOM 1373 C C . ILE A 1 219 ? 7.424 18.208 17.391 1.00 16.08 185 ILE A C 1
ATOM 1374 O O . ILE A 1 219 ? 7.693 17.908 18.561 1.00 15.26 185 ILE A O 1
ATOM 1379 N N . SER A 1 220 ? 7.954 19.280 16.791 1.00 16.36 186 SER A N 1
ATOM 1380 C CA . SER A 1 220 ? 8.925 20.113 17.493 1.00 17.85 186 SER A CA 1
ATOM 1381 C C . SER A 1 220 ? 8.284 20.840 18.664 1.00 20.38 186 SER A C 1
ATOM 1382 O O . SER A 1 220 ? 8.863 20.897 19.759 1.00 18.80 186 SER A O 1
ATOM 1385 N N . ARG A 1 221 ? 7.076 21.375 18.462 1.00 17.62 187 ARG A N 1
ATOM 1386 C CA . ARG A 1 221 ? 6.397 22.064 19.552 1.00 20.69 187 ARG A CA 1
ATOM 1387 C C . ARG A 1 221 ? 6.122 21.115 20.717 1.00 20.94 187 ARG A C 1
ATOM 1388 O O . ARG A 1 221 ? 6.329 21.478 21.885 1.00 16.51 187 ARG A O 1
ATOM 1396 N N . ALA A 1 222 ? 5.675 19.884 20.422 1.00 14.52 188 ALA A N 1
ATOM 1397 C CA . ALA A 1 222 ? 5.391 18.942 21.505 1.00 17.24 188 ALA A CA 1
ATOM 1398 C C . ALA A 1 222 ? 6.655 18.596 22.290 1.00 15.13 188 ALA A C 1
ATOM 1399 O O . ALA A 1 222 ? 6.644 18.568 23.524 1.00 14.53 188 ALA A O 1
ATOM 1401 N N . ILE A 1 223 ? 7.758 18.332 21.598 1.00 14.62 189 ILE A N 1
ATOM 1402 C CA . ILE A 1 223 ? 8.940 17.863 22.315 1.00 19.49 189 ILE A CA 1
ATOM 1403 C C . ILE A 1 223 ? 9.676 19.022 22.979 1.00 18.51 189 ILE A C 1
ATOM 1404 O O . ILE A 1 223 ? 10.145 18.895 24.113 1.00 21.56 189 ILE A O 1
ATOM 1409 N N . LYS A 1 224 ? 9.787 20.171 22.294 1.00 15.94 190 LYS A N 1
ATOM 1410 C CA . LYS A 1 224 ? 10.491 21.307 22.880 1.00 23.20 190 LYS A CA 1
ATOM 1411 C C . LYS A 1 224 ? 9.658 21.991 23.961 1.00 20.07 190 LYS A C 1
ATOM 1412 O O . LYS A 1 224 ? 10.184 22.326 25.026 1.00 19.00 190 LYS A O 1
ATOM 1418 N N . LEU A 1 225 ? 8.363 22.193 23.716 1.00 18.25 191 LEU A N 1
ATOM 1419 C CA . LEU A 1 225 ? 7.539 23.054 24.561 1.00 19.97 191 LEU A CA 1
ATOM 1420 C C . LEU A 1 225 ? 6.707 22.286 25.584 1.00 25.28 191 LEU A C 1
ATOM 1421 O O . LEU A 1 225 ? 6.626 22.713 26.738 1.00 24.24 191 LEU A O 1
ATOM 1426 N N . ASP A 1 226 ? 6.081 21.168 25.195 1.00 20.90 192 ASP A N 1
ATOM 1427 C CA . ASP A 1 226 ? 5.289 20.393 26.150 1.00 27.74 192 ASP A CA 1
ATOM 1428 C C . ASP A 1 226 ? 6.166 19.454 26.982 1.00 26.21 192 ASP A C 1
ATOM 1429 O O . ASP A 1 226 ? 5.975 19.342 28.193 1.00 25.69 192 ASP A O 1
ATOM 1434 N N . PHE A 1 227 ? 7.154 18.805 26.374 1.00 23.64 193 PHE A N 1
ATOM 1435 C CA . PHE A 1 227 ? 8.046 17.962 27.154 1.00 22.22 193 PHE A CA 1
ATOM 1436 C C . PHE A 1 227 ? 9.307 18.688 27.601 1.00 25.70 193 PHE A C 1
ATOM 1437 O O . PHE A 1 227 ? 9.903 18.293 28.607 1.00 25.82 193 PHE A O 1
ATOM 1445 N N . GLY A 1 228 ? 9.719 19.739 26.901 1.00 22.61 194 GLY A N 1
ATOM 1446 C CA . GLY A 1 228 ? 10.754 20.615 27.409 1.00 18.95 194 GLY A CA 1
ATOM 1447 C C . GLY A 1 228 ? 12.182 20.237 27.090 1.00 23.60 194 GLY A C 1
ATOM 1448 O O . GLY A 1 228 ? 13.089 20.731 27.767 1.00 25.90 194 GLY A O 1
ATOM 1449 N N . LYS A 1 229 ? 12.428 19.416 26.067 1.00 17.70 195 LYS A N 1
ATOM 1450 C CA . LYS A 1 229 ? 13.786 18.981 25.740 1.00 21.45 195 LYS A CA 1
ATOM 1451 C C . LYS A 1 229 ? 14.290 19.701 24.495 1.00 20.54 195 LYS A C 1
ATOM 1452 O O . LYS A 1 229 ? 13.587 19.753 23.480 1.00 21.73 195 LYS A O 1
ATOM 1458 N N . GLN A 1 230 ? 15.514 20.237 24.562 1.00 17.46 196 GLN A N 1
ATOM 1459 C CA . GLN A 1 230 ? 16.031 21.077 23.477 1.00 26.96 196 GLN A CA 1
ATOM 1460 C C . GLN A 1 230 ? 16.692 20.206 22.414 1.00 28.30 196 GLN A C 1
ATOM 1461 O O . GLN A 1 230 ? 17.913 20.062 22.351 1.00 37.36 196 GLN A O 1
ATOM 1467 N N . ILE A 1 231 ? 15.856 19.642 21.540 1.00 23.14 197 ILE A N 1
ATOM 1468 C CA . ILE A 1 231 ? 16.312 18.791 20.446 1.00 17.20 197 ILE A CA 1
ATOM 1469 C C . ILE A 1 231 ? 16.714 19.649 19.254 1.00 23.60 197 ILE A C 1
ATOM 1470 O O . ILE A 1 231 ? 16.541 20.876 19.267 1.00 19.19 197 ILE A O 1
ATOM 1475 N N . THR A 1 232 ? 17.224 18.999 18.207 1.00 17.69 198 THR A N 1
ATOM 1476 C CA . THR A 1 232 ? 17.505 19.637 16.928 1.00 18.43 198 THR A CA 1
ATOM 1477 C C . THR A 1 232 ? 16.413 19.260 15.932 1.00 19.26 198 THR A C 1
ATOM 1478 O O . THR A 1 232 ? 16.281 18.087 15.578 1.00 22.61 198 THR A O 1
ATOM 1482 N N . SER A 1 233 ? 15.642 20.248 15.480 1.00 19.77 199 SER A N 1
ATOM 1483 C CA . SER A 1 233 ? 14.597 20.040 14.483 1.00 17.27 199 SER A CA 1
ATOM 1484 C C . SER A 1 233 ? 15.175 20.328 13.104 1.00 20.30 199 SER A C 1
ATOM 1485 O O . SER A 1 233 ? 15.584 21.462 12.828 1.00 18.16 199 SER A O 1
ATOM 1488 N N . VAL A 1 234 ? 15.183 19.309 12.239 1.00 19.49 200 VAL A N 1
ATOM 1489 C CA . VAL A 1 234 ? 15.833 19.353 10.935 1.00 14.41 200 VAL A CA 1
ATOM 1490 C C . VAL A 1 234 ? 14.758 19.262 9.859 1.00 17.40 200 VAL A C 1
ATOM 1491 O O . VAL A 1 234 ? 14.107 18.222 9.702 1.00 16.03 200 VAL A O 1
ATOM 1495 N N . ALA A 1 235 ? 14.577 20.335 9.099 1.00 15.70 201 ALA A N 1
ATOM 1496 C CA . ALA A 1 235 ? 13.674 20.302 7.959 1.00 17.16 201 ALA A CA 1
ATOM 1497 C C . ALA A 1 235 ? 14.446 19.819 6.739 1.00 17.68 201 ALA A C 1
ATOM 1498 O O . ALA A 1 235 ? 15.628 20.137 6.580 1.00 17.06 201 ALA A O 1
ATOM 1500 N N . VAL A 1 236 ? 13.780 19.036 5.892 1.00 13.74 202 VAL A N 1
ATOM 1501 C CA . VAL A 1 236 ? 14.386 18.469 4.695 1.00 11.90 202 VAL A CA 1
ATOM 1502 C C . VAL A 1 236 ? 13.605 18.969 3.487 1.00 13.46 202 VAL A C 1
ATOM 1503 O O . VAL A 1 236 ? 12.371 18.883 3.463 1.00 15.57 202 VAL A O 1
ATOM 1507 N N . GLU A 1 237 ? 14.317 19.487 2.493 1.00 14.55 203 GLU A N 1
ATOM 1508 C CA . GLU A 1 237 ? 13.703 19.964 1.261 1.00 19.58 203 GLU A CA 1
ATOM 1509 C C . GLU A 1 237 ? 14.532 19.499 0.070 1.00 15.86 203 GLU A C 1
ATOM 1510 O O . GLU A 1 237 ? 15.707 19.155 0.226 1.00 14.22 203 GLU A O 1
ATOM 1516 N N . PRO A 1 238 ? 13.938 19.441 -1.128 1.00 15.52 204 PRO A N 1
ATOM 1517 C CA . PRO A 1 238 ? 14.738 19.070 -2.305 1.00 16.97 204 PRO A CA 1
ATOM 1518 C C . PRO A 1 238 ? 15.772 20.142 -2.595 1.00 20.57 204 PRO A C 1
ATOM 1519 O O . PRO A 1 238 ? 15.498 21.338 -2.472 1.00 18.03 204 PRO A O 1
ATOM 1523 N N . VAL A 1 239 ? 16.983 19.706 -2.952 1.00 15.06 205 VAL A N 1
ATOM 1524 C CA . VAL A 1 239 ? 17.984 20.656 -3.420 1.00 17.15 205 VAL A CA 1
ATOM 1525 C C . VAL A 1 239 ? 17.500 21.368 -4.681 1.00 16.67 205 VAL A C 1
ATOM 1526 O O . VAL A 1 239 ? 17.947 22.475 -4.965 1.00 23.38 205 VAL A O 1
ATOM 1530 N N . GLU A 1 240 ? 16.566 20.765 -5.434 1.00 15.75 206 GLU A N 1
ATOM 1531 C CA . GLU A 1 240 ? 16.040 21.381 -6.652 1.00 21.63 206 GLU A CA 1
ATOM 1532 C C . GLU A 1 240 ? 15.061 22.520 -6.371 1.00 23.26 206 GLU A C 1
ATOM 1533 O O . GLU A 1 240 ? 14.739 23.282 -7.288 1.00 25.55 206 GLU A O 1
ATOM 1539 N N . SER A 1 241 ? 14.558 22.634 -5.143 1.00 20.52 207 SER A N 1
ATOM 1540 C CA . SER A 1 241 ? 13.567 23.646 -4.796 1.00 22.47 207 SER A CA 1
ATOM 1541 C C . SER A 1 241 ? 13.805 24.077 -3.359 1.00 19.03 207 SER A C 1
ATOM 1542 O O . SER A 1 241 ? 12.933 23.899 -2.502 1.00 17.34 207 SER A O 1
ATOM 1545 N N . PRO A 1 242 ? 14.963 24.634 -3.059 1.00 23.81 208 PRO A N 1
ATOM 1546 C CA . PRO A 1 242 ? 15.385 24.804 -1.663 1.00 15.27 208 PRO A CA 1
ATOM 1547 C C . PRO A 1 242 ? 14.930 26.141 -1.073 1.00 19.33 208 PRO A C 1
ATOM 1548 O O . PRO A 1 242 ? 15.746 26.957 -0.627 1.00 19.03 208 PRO A O 1
ATOM 1552 N N . VAL A 1 243 ? 13.610 26.372 -1.069 1.00 16.33 209 VAL A N 1
ATOM 1553 C CA . VAL A 1 243 ? 13.100 27.706 -0.748 1.00 21.36 209 VAL A CA 1
ATOM 1554 C C . VAL A 1 243 ? 13.259 28.022 0.733 1.00 24.24 209 VAL A C 1
ATOM 1555 O O . VAL A 1 243 ? 13.370 29.197 1.105 1.00 23.74 209 VAL A O 1
ATOM 1559 N N . ILE A 1 244 ? 13.275 27.005 1.601 1.00 16.39 210 ILE A N 1
ATOM 1560 C CA . ILE A 1 244 ? 13.510 27.271 3.018 1.00 21.98 210 ILE A CA 1
ATOM 1561 C C . ILE A 1 244 ? 14.953 27.725 3.243 1.00 25.95 210 ILE A C 1
ATOM 1562 O O . ILE A 1 244 ? 15.204 28.760 3.879 1.00 22.32 210 ILE A O 1
ATOM 1567 N N . SER A 1 245 ? 15.923 26.955 2.731 1.00 20.68 211 SER A N 1
ATOM 1568 C CA . SER A 1 245 ? 17.326 27.345 2.852 1.00 21.93 211 SER A CA 1
ATOM 1569 C C . SER A 1 245 ? 17.546 28.742 2.292 1.00 19.09 211 SER A C 1
ATOM 1570 O O . SER A 1 245 ? 18.194 29.585 2.922 1.00 17.17 211 SER A O 1
ATOM 1573 N N . GLN A 1 246 ? 16.985 29.005 1.112 1.00 19.53 212 GLN A N 1
ATOM 1574 C CA . GLN A 1 246 ? 17.156 30.298 0.460 1.00 21.35 212 GLN A CA 1
ATOM 1575 C C . GLN A 1 246 ? 16.500 31.420 1.255 1.00 23.27 212 GLN A C 1
ATOM 1576 O O . GLN A 1 246 ? 17.084 32.501 1.412 1.00 19.68 212 GLN A O 1
ATOM 1582 N N . THR A 1 247 ? 15.287 31.191 1.764 1.00 19.78 213 THR A N 1
ATOM 1583 C CA . THR A 1 247 ? 14.650 32.214 2.588 1.00 25.45 213 THR A CA 1
ATOM 1584 C C . THR A 1 247 ? 15.474 32.499 3.841 1.00 23.79 213 THR A C 1
ATOM 1585 O O . THR A 1 247 ? 15.848 33.647 4.102 1.00 20.95 213 THR A O 1
ATOM 1589 N N . LEU A 1 248 ? 15.786 31.464 4.621 1.00 22.16 214 LEU A N 1
ATOM 1590 C CA . LEU A 1 248 ? 16.548 31.697 5.844 1.00 25.56 214 LEU A CA 1
ATOM 1591 C C . LEU A 1 248 ? 17.895 32.346 5.546 1.00 26.76 214 LEU A C 1
ATOM 1592 O O . LEU A 1 248 ? 18.396 33.136 6.353 1.00 24.70 214 LEU A O 1
ATOM 1597 N N . ALA A 1 249 ? 18.483 32.041 4.393 1.00 21.95 215 ALA A N 1
ATOM 1598 C CA . ALA A 1 249 ? 19.761 32.626 4.014 1.00 22.91 215 ALA A CA 1
ATOM 1599 C C . ALA A 1 249 ? 19.624 34.030 3.441 1.00 21.61 215 ALA A C 1
ATOM 1600 O O . ALA A 1 249 ? 20.643 34.646 3.140 1.00 26.39 215 ALA A O 1
ATOM 1602 N N . GLY A 1 250 ? 18.403 34.543 3.285 1.00 26.92 216 GLY A N 1
ATOM 1603 C CA . GLY A 1 250 ? 18.201 35.820 2.622 1.00 25.15 216 GLY A CA 1
ATOM 1604 C C . GLY A 1 250 ? 18.661 35.835 1.183 1.00 33.81 216 GLY A C 1
ATOM 1605 O O . GLY A 1 250 ? 19.064 36.888 0.678 1.00 33.71 216 GLY A O 1
ATOM 1606 N N . GLU A 1 251 ? 18.631 34.685 0.512 1.00 30.60 217 GLU A N 1
ATOM 1607 C CA . GLU A 1 251 ? 18.927 34.569 -0.908 1.00 27.64 217 GLU A CA 1
ATOM 1608 C C . GLU A 1 251 ? 17.631 34.593 -1.714 1.00 34.87 217 GLU A C 1
ATOM 1609 O O . GLU A 1 251 ? 16.537 34.390 -1.179 1.00 35.78 217 GLU A O 1
ATOM 1615 N N . GLU A 1 252 ? 17.767 34.859 -3.014 1.00 38.56 218 GLU A N 1
ATOM 1616 C CA . GLU A 1 252 ? 16.615 34.830 -3.910 1.00 41.35 218 GLU A CA 1
ATOM 1617 C C . GLU A 1 252 ? 15.927 33.470 -3.840 1.00 32.07 218 GLU A C 1
ATOM 1618 O O . GLU A 1 252 ? 16.586 32.429 -3.829 1.00 30.11 218 GLU A O 1
ATOM 1620 N N . VAL A 1 253 ? 14.602 33.477 -3.771 1.00 29.98 219 VAL A N 1
ATOM 1621 C CA . VAL A 1 253 ? 13.831 32.249 -3.632 1.00 35.43 219 VAL A CA 1
ATOM 1622 C C . VAL A 1 253 ? 13.521 31.714 -5.029 1.00 37.99 219 VAL A C 1
ATOM 1623 O O . VAL A 1 253 ? 12.726 32.301 -5.769 1.00 29.48 219 VAL A O 1
ATOM 1627 N N . LYS A 1 254 ? 14.137 30.583 -5.383 1.00 31.84 220 LYS A N 1
ATOM 1628 C CA . LYS A 1 254 ? 14.019 29.978 -6.712 1.00 33.34 220 LYS A CA 1
ATOM 1629 C C . LYS A 1 254 ? 13.377 28.604 -6.616 1.00 29.18 220 LYS A C 1
ATOM 1630 O O . LYS A 1 254 ? 14.092 27.593 -6.569 1.00 28.01 220 LYS A O 1
ATOM 1636 N N . PRO A 1 255 ? 12.050 28.504 -6.626 1.00 25.82 221 PRO A N 1
ATOM 1637 C CA . PRO A 1 255 ? 11.423 27.176 -6.673 1.00 25.86 221 PRO A CA 1
ATOM 1638 C C . PRO A 1 255 ? 11.760 26.448 -7.969 1.00 32.42 221 PRO A C 1
ATOM 1639 O O . PRO A 1 255 ? 12.067 27.053 -9.002 1.00 26.98 221 PRO A O 1
ATOM 1643 N N . GLY A 1 256 ? 11.689 25.122 -7.907 1.00 23.94 222 GLY A N 1
ATOM 1644 C CA . GLY A 1 256 ? 11.895 24.312 -9.084 1.00 28.15 222 GLY A CA 1
ATOM 1645 C C . GLY A 1 256 ? 11.175 22.977 -9.044 1.00 29.84 222 GLY A C 1
ATOM 1646 O O . GLY A 1 256 ? 10.668 22.535 -8.006 1.00 28.42 222 GLY A O 1
ATOM 1647 N N . PRO A 1 257 ? 11.122 22.308 -10.190 1.00 37.76 223 PRO A N 1
ATOM 1648 C CA . PRO A 1 257 ? 10.575 20.946 -10.238 1.00 28.82 223 PRO A CA 1
ATOM 1649 C C . PRO A 1 257 ? 11.540 19.904 -9.678 1.00 17.24 223 PRO A C 1
ATOM 1650 O O . PRO A 1 257 ? 12.756 19.995 -9.832 1.00 18.91 223 PRO A O 1
ATOM 1654 N N . HIS A 1 258 ? 10.971 18.874 -9.055 1.00 21.89 224 HIS A N 1
ATOM 1655 C CA . HIS A 1 258 ? 11.747 17.787 -8.464 1.00 21.45 224 HIS A CA 1
ATOM 1656 C C . HIS A 1 258 ? 10.876 16.537 -8.471 1.00 23.98 224 HIS A C 1
ATOM 1657 O O . HIS A 1 258 ? 9.696 16.588 -8.814 1.00 20.78 224 HIS A O 1
ATOM 1664 N N . LYS A 1 259 ? 11.442 15.404 -8.059 1.00 21.70 225 LYS A N 1
ATOM 1665 C CA . LYS A 1 259 ? 10.664 14.167 -8.049 1.00 25.49 225 LYS A CA 1
ATOM 1666 C C . LYS A 1 259 ? 10.320 13.665 -6.649 1.00 22.31 225 LYS A C 1
ATOM 1667 O O . LYS A 1 259 ? 9.870 12.522 -6.508 1.00 27.60 225 LYS A O 1
ATOM 1673 N N . ILE A 1 260 ? 10.520 14.465 -5.604 1.00 23.66 226 ILE A N 1
ATOM 1674 C CA . ILE A 1 260 ? 10.351 13.969 -4.233 1.00 21.70 226 ILE A CA 1
ATOM 1675 C C . ILE A 1 260 ? 8.907 14.253 -3.828 1.00 22.39 226 ILE A C 1
ATOM 1676 O O . ILE A 1 260 ? 8.595 15.277 -3.214 1.00 24.82 226 ILE A O 1
ATOM 1681 N N . GLN A 1 261 ? 8.015 13.319 -4.165 1.00 26.17 227 GLN A N 1
ATOM 1682 C CA . GLN A 1 261 ? 6.587 13.516 -3.934 1.00 25.05 227 GLN A CA 1
ATOM 1683 C C . GLN A 1 261 ? 6.298 13.687 -2.452 1.00 22.58 227 GLN A C 1
ATOM 1684 O O . GLN A 1 261 ? 6.728 12.878 -1.626 1.00 20.20 227 GLN A O 1
ATOM 1690 N N . GLY A 1 262 ? 5.562 14.748 -2.122 1.00 21.36 228 GLY A N 1
ATOM 1691 C CA . GLY A 1 262 ? 5.137 15.024 -0.771 1.00 22.19 228 GLY A CA 1
ATOM 1692 C C . GLY A 1 262 ? 5.836 16.199 -0.129 1.00 21.62 228 GLY A C 1
ATOM 1693 O O . GLY A 1 262 ? 5.323 16.732 0.858 1.00 22.93 228 GLY A O 1
ATOM 1694 N N . ILE A 1 263 ? 6.989 16.622 -0.649 1.00 17.43 229 ILE A N 1
ATOM 1695 C CA . ILE A 1 263 ? 7.700 17.777 -0.123 1.00 19.89 229 ILE A CA 1
ATOM 1696 C C . ILE A 1 263 ? 8.034 18.714 -1.279 1.00 19.21 229 ILE A C 1
ATOM 1697 O O . ILE A 1 263 ? 7.681 18.460 -2.425 1.00 21.18 229 ILE A O 1
ATOM 1702 N N . GLY A 1 264 ? 8.679 19.829 -0.956 1.00 20.97 230 GLY A N 1
ATOM 1703 C CA . GLY A 1 264 ? 9.091 20.772 -1.974 1.00 21.82 230 GLY A CA 1
ATOM 1704 C C . GLY A 1 264 ? 7.932 21.488 -2.633 1.00 22.77 230 GLY A C 1
ATOM 1705 O O . GLY A 1 264 ? 7.782 21.452 -3.858 1.00 22.06 230 GLY A O 1
ATOM 1706 N N . ALA A 1 265 ? 7.110 22.154 -1.819 1.00 20.36 231 ALA A N 1
ATOM 1707 C CA . ALA A 1 265 ? 5.981 22.918 -2.330 1.00 20.12 231 ALA A CA 1
ATOM 1708 C C . ALA A 1 265 ? 6.409 24.114 -3.176 1.00 25.77 231 ALA A C 1
ATOM 1709 O O . ALA A 1 265 ? 5.590 24.634 -3.940 1.00 19.94 231 ALA A O 1
ATOM 1711 N N . GLY A 1 266 ? 7.662 24.563 -3.066 1.00 19.42 232 GLY A N 1
ATOM 1712 C CA . GLY A 1 266 ? 8.080 25.753 -3.777 1.00 22.28 232 GLY A CA 1
ATOM 1713 C C . GLY A 1 266 ? 7.718 27.065 -3.108 1.00 28.58 232 GLY A C 1
ATOM 1714 O O . GLY A 1 266 ? 7.938 28.130 -3.705 1.00 24.71 232 GLY A O 1
ATOM 1715 N N . PHE A 1 267 ? 7.166 27.020 -1.895 1.00 25.09 233 PHE A N 1
ATOM 1716 C CA . PHE A 1 267 ? 6.907 28.201 -1.083 1.00 21.74 233 PHE A CA 1
ATOM 1717 C C . PHE A 1 267 ? 7.012 27.789 0.381 1.00 24.28 233 PHE A C 1
ATOM 1718 O O . PHE A 1 267 ? 7.083 26.600 0.713 1.00 27.74 233 PHE A O 1
ATOM 1726 N N . ILE A 1 268 ? 7.020 28.789 1.259 1.00 22.23 234 ILE A N 1
ATOM 1727 C CA . ILE A 1 268 ? 7.007 28.570 2.703 1.00 18.55 234 ILE A CA 1
ATOM 1728 C C . ILE A 1 268 ? 5.545 28.435 3.133 1.00 24.34 234 ILE A C 1
ATOM 1729 O O . ILE A 1 268 ? 4.807 29.432 3.094 1.00 20.97 234 ILE A O 1
ATOM 1734 N N . PRO A 1 269 ? 5.101 27.263 3.572 1.00 22.57 235 PRO A N 1
ATOM 1735 C CA . PRO A 1 269 ? 3.704 27.136 4.006 1.00 23.38 235 PRO A CA 1
ATOM 1736 C C . PRO A 1 269 ? 3.484 27.808 5.350 1.00 17.77 235 PRO A C 1
ATOM 1737 O O . PRO A 1 269 ? 4.380 27.868 6.193 1.00 18.56 235 PRO A O 1
ATOM 1741 N N . LYS A 1 270 ? 2.252 28.281 5.552 1.00 19.55 236 LYS A N 1
ATOM 1742 C CA . LYS A 1 270 ? 1.853 28.826 6.847 1.00 22.48 236 LYS A CA 1
ATOM 1743 C C . LYS A 1 270 ? 2.046 27.815 7.976 1.00 25.85 236 LYS A C 1
ATOM 1744 O O . LYS A 1 270 ? 2.429 28.193 9.088 1.00 20.70 236 LYS A O 1
ATOM 1746 N N . ASN A 1 271 ? 1.779 26.526 7.718 1.00 19.52 237 ASN A N 1
ATOM 1747 C CA . ASN A 1 271 ? 1.928 25.508 8.754 1.00 18.82 237 ASN A CA 1
ATOM 1748 C C . ASN A 1 271 ? 3.377 25.060 8.966 1.00 21.30 237 ASN A C 1
ATOM 1749 O O . ASN A 1 271 ? 3.597 24.096 9.709 1.00 21.51 237 ASN A O 1
ATOM 1754 N N . LEU A 1 272 ? 4.365 25.713 8.338 1.00 18.99 238 LEU A N 1
ATOM 1755 C CA . LEU A 1 272 ? 5.774 25.532 8.691 1.00 16.10 238 LEU A CA 1
ATOM 1756 C C . LEU A 1 272 ? 6.166 26.654 9.641 1.00 16.90 238 LEU A C 1
ATOM 1757 O O . LEU A 1 272 ? 6.259 27.816 9.230 1.00 23.63 238 LEU A O 1
ATOM 1762 N N . ASP A 1 273 ? 6.392 26.306 10.907 1.00 19.69 239 ASP A N 1
ATOM 1763 C CA . ASP A 1 273 ? 6.836 27.256 11.930 1.00 17.84 239 ASP A CA 1
ATOM 1764 C C . ASP A 1 273 ? 8.357 27.380 11.827 1.00 25.29 239 ASP A C 1
ATOM 1765 O O . ASP A 1 273 ? 9.109 26.606 12.424 1.00 16.85 239 ASP A O 1
ATOM 1770 N N . LEU A 1 274 ? 8.819 28.380 11.067 1.00 17.40 240 LEU A N 1
ATOM 1771 C CA . LEU A 1 274 ? 10.256 28.556 10.872 1.00 16.61 240 LEU A CA 1
ATOM 1772 C C . LEU A 1 274 ? 10.996 28.730 12.192 1.00 20.35 240 LEU A C 1
ATOM 1773 O O . LEU A 1 274 ? 12.153 28.314 12.303 1.00 21.71 240 LEU A O 1
ATOM 1778 N N . SER A 1 275 ? 10.353 29.344 13.196 1.00 18.63 241 SER A N 1
ATOM 1779 C CA . SER A 1 275 ? 11.019 29.708 14.448 1.00 24.06 241 SER A CA 1
ATOM 1780 C C . SER A 1 275 ? 11.470 28.493 15.249 1.00 29.58 241 SER A C 1
ATOM 1781 O O . SER A 1 275 ? 12.269 28.638 16.184 1.00 23.14 241 SER A O 1
ATOM 1784 N N . ILE A 1 276 ? 10.947 27.309 14.932 1.00 22.72 242 ILE A N 1
ATOM 1785 C CA . ILE A 1 276 ? 1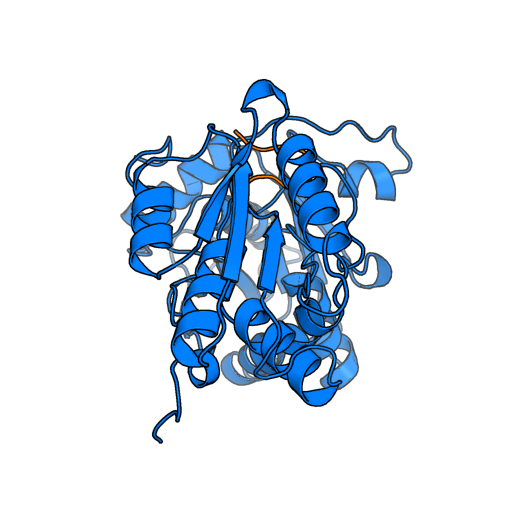1.243 26.099 15.676 1.00 18.94 242 ILE A CA 1
ATOM 1786 C C . ILE A 1 276 ? 12.178 25.182 14.913 1.00 20.27 242 ILE A C 1
ATOM 1787 O O . ILE A 1 276 ? 12.556 24.118 15.431 1.00 17.54 242 ILE A O 1
ATOM 1792 N N . ILE A 1 277 ? 12.596 25.586 13.711 1.00 18.57 243 ILE A N 1
ATOM 1793 C CA . ILE A 1 277 ? 13.490 24.811 12.856 1.00 15.97 243 ILE A CA 1
ATOM 1794 C C . ILE A 1 277 ? 14.931 25.182 13.180 1.00 16.76 243 ILE A C 1
ATOM 1795 O O . ILE A 1 277 ? 15.317 26.347 13.058 1.00 20.54 243 ILE A O 1
ATOM 1800 N N . ASP A 1 278 ? 15.743 24.201 13.563 1.00 19.15 244 ASP A N 1
ATOM 1801 C CA . ASP A 1 278 ? 17.143 24.489 13.872 1.00 17.91 244 ASP A CA 1
ATOM 1802 C C . ASP A 1 278 ? 18.067 24.323 12.680 1.00 18.60 244 ASP A C 1
ATOM 1803 O O . ASP A 1 278 ? 19.164 24.891 12.673 1.00 18.09 244 ASP A O 1
ATOM 1808 N N . ARG A 1 279 ? 17.655 23.563 11.675 1.00 18.55 245 ARG A N 1
ATOM 1809 C CA . ARG A 1 279 ? 18.580 23.157 10.636 1.00 19.69 245 ARG A CA 1
ATOM 1810 C C . ARG A 1 279 ? 17.771 22.732 9.422 1.00 16.15 245 ARG A C 1
ATOM 1811 O O . ARG A 1 279 ? 16.697 22.148 9.571 1.00 17.41 245 ARG A O 1
ATOM 1819 N N . VAL A 1 280 ? 18.290 23.014 8.234 1.00 18.44 246 VAL A N 1
ATOM 1820 C CA . VAL A 1 280 ? 17.636 22.649 6.979 1.00 21.43 246 VAL A CA 1
ATOM 1821 C C . VAL A 1 280 ? 18.618 21.817 6.174 1.00 17.62 246 VAL A C 1
ATOM 1822 O O . VAL A 1 280 ? 19.728 22.272 5.898 1.00 19.40 246 VAL A O 1
ATOM 1826 N N . GLU A 1 281 ? 18.217 20.611 5.792 1.00 21.32 247 GLU A N 1
ATOM 1827 C CA . GLU A 1 281 ? 19.035 19.764 4.933 1.00 22.87 247 GLU A CA 1
ATOM 1828 C C . GLU A 1 281 ? 18.377 19.630 3.566 1.00 28.23 247 GLU A C 1
ATOM 1829 O O . GLU A 1 281 ? 17.157 19.444 3.468 1.00 20.49 247 GLU A O 1
ATOM 1835 N N . THR A 1 282 ? 19.187 19.740 2.511 1.00 19.82 248 THR A N 1
ATOM 1836 C CA . THR A 1 282 ? 18.723 19.563 1.144 1.00 24.82 248 THR A CA 1
ATOM 1837 C C . THR A 1 282 ? 19.195 18.221 0.598 1.00 23.17 248 THR A C 1
ATOM 1838 O O . THR A 1 282 ? 20.330 17.798 0.846 1.00 17.99 248 THR A O 1
ATOM 1842 N N . VAL A 1 283 ? 18.313 17.574 -0.159 1.00 21.75 249 VAL A N 1
ATOM 1843 C CA . VAL A 1 283 ? 18.532 16.257 -0.747 1.00 21.63 249 VAL A CA 1
ATOM 1844 C C . VAL A 1 283 ? 18.094 16.324 -2.204 1.00 21.71 249 VAL A C 1
ATOM 1845 O O . VAL A 1 283 ? 17.105 16.990 -2.526 1.00 20.29 249 VAL A O 1
ATOM 1849 N N . ASP A 1 284 ? 18.823 15.648 -3.084 1.00 19.31 250 ASP A N 1
ATOM 1850 C CA . ASP A 1 284 ? 18.437 15.626 -4.487 1.00 19.48 250 ASP A CA 1
ATOM 1851 C C . ASP A 1 284 ? 17.568 14.404 -4.790 1.00 22.44 250 ASP A C 1
ATOM 1852 O O . ASP A 1 284 ? 17.603 13.391 -4.080 1.00 20.75 250 ASP A O 1
ATOM 1857 N N . SER A 1 285 ? 16.812 14.505 -5.890 1.00 17.85 251 SER A N 1
ATOM 1858 C CA . SER A 1 285 ? 15.818 13.484 -6.226 1.00 20.55 251 SER A CA 1
ATOM 1859 C C . SER A 1 285 ? 16.449 12.109 -6.416 1.00 21.00 251 SER A C 1
ATOM 1860 O O . SER A 1 285 ? 15.896 11.102 -5.953 1.00 19.24 251 SER A O 1
ATOM 1863 N N . ASP A 1 286 ? 17.593 12.043 -7.114 1.00 16.74 252 ASP A N 1
ATOM 1864 C CA . ASP A 1 286 ? 18.250 10.755 -7.349 1.00 21.33 252 ASP A CA 1
ATOM 1865 C C . ASP A 1 286 ? 18.718 10.110 -6.048 1.00 17.74 252 ASP A C 1
ATOM 1866 O O . ASP A 1 286 ? 18.576 8.898 -5.869 1.00 21.60 252 ASP A O 1
ATOM 1871 N N . THR A 1 287 ? 19.313 10.896 -5.147 1.00 18.35 253 THR A N 1
ATOM 1872 C CA . THR A 1 287 ? 19.710 10.366 -3.844 1.00 20.27 253 THR A CA 1
ATOM 1873 C C . THR A 1 287 ? 18.494 9.927 -3.031 1.00 21.07 253 THR A C 1
ATOM 1874 O O . THR A 1 287 ? 18.504 8.850 -2.428 1.00 23.15 253 THR A O 1
ATOM 1878 N N . ALA A 1 288 ? 17.425 10.735 -3.028 1.00 20.15 254 ALA A N 1
ATOM 1879 C CA . ALA A 1 288 ? 16.190 10.334 -2.354 1.00 18.97 254 ALA A CA 1
ATOM 1880 C C . ALA A 1 288 ? 15.685 8.994 -2.878 1.00 21.66 254 ALA A C 1
ATOM 1881 O O . ALA A 1 288 ? 15.288 8.117 -2.099 1.00 14.86 254 ALA A O 1
ATOM 1883 N N . LEU A 1 289 ? 15.679 8.833 -4.207 1.00 16.75 255 LEU A N 1
ATOM 1884 C CA . LEU A 1 289 ? 15.215 7.592 -4.819 1.00 22.31 255 LEU A CA 1
ATOM 1885 C C . LEU A 1 289 ? 16.152 6.430 -4.511 1.00 24.48 255 LEU A C 1
ATOM 1886 O O . LEU A 1 289 ? 15.697 5.329 -4.179 1.00 25.00 255 LEU A O 1
ATOM 1891 N N . ALA A 1 290 ? 17.467 6.649 -4.624 1.00 19.45 256 ALA A N 1
ATOM 1892 C CA . ALA A 1 290 ? 18.409 5.584 -4.295 1.00 23.62 256 ALA A CA 1
ATOM 1893 C C . ALA A 1 290 ? 18.269 5.151 -2.836 1.00 22.41 256 ALA A C 1
ATOM 1894 O O . ALA A 1 290 ? 18.385 3.960 -2.519 1.00 22.48 256 ALA A O 1
ATOM 1896 N N . THR A 1 291 ? 18.024 6.108 -1.934 1.00 21.41 257 THR A N 1
ATOM 1897 C CA . THR A 1 291 ? 17.960 5.804 -0.504 1.00 18.67 257 THR A CA 1
ATOM 1898 C C . THR A 1 291 ? 16.704 5.010 -0.169 1.00 18.62 257 THR A C 1
ATOM 1899 O O . THR A 1 291 ? 16.733 4.119 0.688 1.00 17.23 257 THR A O 1
ATOM 1903 N N . ALA A 1 292 ? 15.592 5.326 -0.837 1.00 16.07 258 ALA A N 1
ATOM 1904 C CA . ALA A 1 292 ? 14.377 4.534 -0.696 1.00 17.77 258 ALA A CA 1
ATOM 1905 C C . ALA A 1 292 ? 14.603 3.088 -1.133 1.00 20.20 258 ALA A C 1
ATOM 1906 O O . ALA A 1 292 ? 14.143 2.147 -0.472 1.00 18.69 258 ALA A O 1
ATOM 1908 N N . ARG A 1 293 ? 15.312 2.887 -2.242 1.00 19.60 259 ARG A N 1
ATOM 1909 C CA . ARG A 1 293 ? 15.576 1.523 -2.691 1.00 21.74 259 ARG A CA 1
ATOM 1910 C C . ARG A 1 293 ? 16.483 0.797 -1.714 1.00 24.36 259 ARG A C 1
ATOM 1911 O O . ARG A 1 293 ? 16.294 -0.398 -1.464 1.00 23.79 259 ARG A O 1
ATOM 1919 N N . ARG A 1 294 ? 17.448 1.513 -1.124 1.00 23.30 260 ARG A N 1
ATOM 1920 C CA . ARG A 1 294 ? 18.295 0.909 -0.099 1.00 20.33 260 ARG A CA 1
ATOM 1921 C C . ARG A 1 294 ? 17.487 0.525 1.136 1.00 19.65 260 ARG A C 1
ATOM 1922 O O . ARG A 1 294 ? 17.733 -0.524 1.733 1.00 23.73 260 ARG A O 1
ATOM 1930 N N . LEU A 1 295 ? 16.547 1.380 1.561 1.00 20.70 261 LEU A N 1
ATOM 1931 C CA . LEU A 1 295 ? 15.666 1.025 2.672 1.00 22.20 261 LEU A CA 1
ATOM 1932 C C . LEU A 1 295 ? 14.954 -0.295 2.404 1.00 20.92 261 LEU A C 1
ATOM 1933 O O . LEU A 1 295 ? 14.841 -1.140 3.300 1.00 17.36 261 LEU A O 1
ATOM 1938 N N . MET A 1 296 ? 14.470 -0.482 1.169 1.00 17.38 262 MET A N 1
ATOM 1939 C CA . MET A 1 296 ? 13.813 -1.724 0.777 1.00 22.47 262 MET A CA 1
ATOM 1940 C C . MET A 1 296 ? 14.785 -2.899 0.806 1.00 23.89 262 MET A C 1
ATOM 1941 O O . MET A 1 296 ? 14.548 -3.902 1.490 1.00 20.09 262 MET A O 1
ATOM 1946 N N . ALA A 1 297 ? 15.896 -2.788 0.066 1.00 21.94 263 ALA A N 1
ATOM 1947 C CA . ALA A 1 297 ? 16.767 -3.936 -0.170 1.00 25.64 263 ALA A CA 1
ATOM 1948 C C . ALA A 1 297 ? 17.663 -4.251 1.020 1.00 20.83 263 ALA A C 1
ATOM 1949 O O . ALA A 1 297 ? 18.075 -5.398 1.190 1.00 22.71 263 ALA A O 1
ATOM 1951 N N . GLU A 1 298 ? 17.992 -3.261 1.840 1.00 25.74 264 GLU A N 1
ATOM 1952 C CA . GLU A 1 298 ? 18.895 -3.475 2.961 1.00 21.22 264 GLU A CA 1
ATOM 1953 C C . GLU A 1 298 ? 18.204 -3.507 4.306 1.00 19.37 264 GLU A C 1
ATOM 1954 O O . GLU A 1 298 ? 18.688 -4.187 5.214 1.00 19.66 264 GLU A O 1
ATOM 1960 N N . GLU A 1 299 ? 17.104 -2.769 4.468 1.00 17.10 265 GLU A N 1
ATOM 1961 C CA . GLU A 1 299 ? 16.384 -2.759 5.731 1.00 20.67 265 GLU A CA 1
ATOM 1962 C C . GLU A 1 299 ? 15.056 -3.502 5.666 1.00 20.99 265 GLU A C 1
ATOM 1963 O O . GLU A 1 299 ? 14.468 -3.764 6.716 1.00 19.19 265 GLU A O 1
ATOM 1969 N N . GLY A 1 300 ? 14.588 -3.887 4.480 1.00 18.56 266 GLY A N 1
ATOM 1970 C CA . GLY A 1 300 ? 13.289 -4.522 4.405 1.00 18.86 266 GLY A CA 1
ATOM 1971 C C . GLY A 1 300 ? 12.175 -3.581 4.794 1.00 25.15 266 GLY A C 1
ATOM 1972 O O . GLY A 1 300 ? 11.169 -4.012 5.359 1.00 17.75 266 GLY A O 1
ATOM 1973 N N . ILE A 1 301 ? 12.348 -2.292 4.519 1.00 21.47 267 ILE A N 1
ATOM 1974 C CA . ILE A 1 301 ? 11.385 -1.258 4.862 1.00 22.29 267 ILE A CA 1
ATOM 1975 C C . ILE A 1 301 ? 10.830 -0.697 3.561 1.00 23.29 267 ILE A C 1
ATOM 1976 O O . ILE A 1 301 ? 11.588 -0.225 2.707 1.00 24.94 267 ILE A O 1
ATOM 1981 N N . LEU A 1 302 ? 9.509 -0.765 3.404 1.00 22.62 268 LEU A N 1
ATOM 1982 C CA . LEU A 1 302 ? 8.842 -0.405 2.149 1.00 29.07 268 LEU A CA 1
ATOM 1983 C C . LEU A 1 302 ? 8.436 1.062 2.227 1.00 24.73 268 LEU A C 1
ATOM 1984 O O . LEU A 1 302 ? 7.302 1.415 2.547 1.00 26.63 268 LEU A O 1
ATOM 1989 N N . ALA A 1 303 ? 9.384 1.930 1.904 1.00 24.81 269 ALA A N 1
ATOM 1990 C CA . ALA A 1 303 ? 9.224 3.361 2.113 1.00 28.55 269 ALA A CA 1
ATOM 1991 C C . ALA A 1 303 ? 9.067 4.096 0.789 1.00 19.76 269 ALA A C 1
ATOM 1992 O O . ALA A 1 303 ? 9.581 3.666 -0.244 1.00 25.50 269 ALA A O 1
ATOM 1994 N N . GLY A 1 304 ? 8.340 5.207 0.827 1.00 23.50 270 GLY A N 1
ATOM 1995 C CA . GLY A 1 304 ? 8.177 6.043 -0.340 1.00 21.09 270 GLY A CA 1
ATOM 1996 C C . GLY A 1 304 ? 9.406 6.894 -0.569 1.00 23.06 270 GLY A C 1
ATOM 1997 O O . GLY A 1 304 ? 10.386 6.837 0.170 1.00 21.33 270 GLY A O 1
ATOM 1998 N N . ILE A 1 305 ? 9.334 7.736 -1.599 1.00 25.40 271 ILE A N 1
ATOM 1999 C CA . ILE A 1 305 ? 10.532 8.438 -2.051 1.00 18.27 271 ILE A CA 1
ATOM 2000 C C . ILE A 1 305 ? 10.902 9.589 -1.113 1.00 17.05 271 ILE A C 1
ATOM 2001 O O . ILE A 1 305 ? 12.086 9.852 -0.883 1.00 19.20 271 ILE A O 1
ATOM 2006 N N . SER A 1 306 ? 9.916 10.300 -0.559 1.00 15.58 272 SER A N 1
ATOM 2007 C CA . SER A 1 306 ? 10.228 11.306 0.453 1.00 19.11 272 SER A CA 1
ATOM 2008 C C . SER A 1 306 ? 10.774 10.666 1.716 1.00 16.56 272 SER A C 1
ATOM 2009 O O . SER A 1 306 ? 11.508 11.320 2.464 1.00 16.24 272 SER A O 1
ATOM 2012 N N . SER A 1 307 ? 10.454 9.392 1.954 1.00 15.04 273 SER A N 1
ATOM 2013 C CA . SER A 1 307 ? 11.112 8.673 3.035 1.00 19.04 273 SER A CA 1
ATOM 2014 C C . SER A 1 307 ? 12.607 8.515 2.761 1.00 15.87 273 SER A C 1
ATOM 2015 O O . SER A 1 307 ? 13.420 8.636 3.683 1.00 13.99 273 SER A O 1
ATOM 2018 N N . GLY A 1 308 ? 12.988 8.266 1.500 1.00 15.45 274 GLY A N 1
ATOM 2019 C CA . GLY A 1 308 ? 14.407 8.207 1.162 1.00 17.40 274 GLY A CA 1
ATOM 2020 C C . GLY A 1 308 ? 15.114 9.542 1.352 1.00 14.78 274 GLY A C 1
ATOM 2021 O O . GLY A 1 308 ? 16.254 9.599 1.830 1.00 15.44 274 GLY A O 1
ATOM 2022 N N . ALA A 1 309 ? 14.446 10.638 0.997 1.00 13.91 275 ALA A N 1
ATOM 2023 C CA . ALA A 1 309 ? 15.058 11.949 1.198 1.00 17.40 275 ALA A CA 1
ATOM 2024 C C . ALA A 1 309 ? 15.317 12.206 2.680 1.00 15.25 275 ALA A C 1
ATOM 2025 O O . ALA A 1 309 ? 16.410 12.635 3.062 1.00 18.49 275 ALA A O 1
ATOM 2027 N N . ALA A 1 310 ? 14.332 11.923 3.539 1.00 15.01 276 ALA A N 1
ATOM 2028 C CA . ALA A 1 310 ? 14.520 12.199 4.963 1.00 17.56 276 ALA A CA 1
ATOM 2029 C C . ALA A 1 310 ? 15.616 11.321 5.568 1.00 15.88 276 ALA A C 1
ATOM 2030 O O . ALA A 1 310 ? 16.420 11.797 6.378 1.00 18.91 276 ALA A O 1
ATOM 2032 N N . VAL A 1 311 ? 15.676 10.047 5.184 1.00 12.88 277 VAL A N 1
ATOM 2033 C CA . VAL A 1 311 ? 16.746 9.182 5.679 1.00 13.76 277 VAL A CA 1
ATOM 2034 C C . VAL A 1 311 ? 18.114 9.648 5.172 1.00 14.87 277 VAL A C 1
ATOM 2035 O O . VAL A 1 311 ? 19.080 9.702 5.945 1.00 15.53 277 VAL A O 1
ATOM 2039 N N . ALA A 1 312 ? 18.216 10.050 3.894 1.00 14.73 278 ALA A N 1
ATOM 2040 C CA . ALA A 1 312 ? 19.506 10.536 3.383 1.00 12.41 278 ALA A CA 1
ATOM 2041 C C . ALA A 1 312 ? 19.987 11.759 4.155 1.00 15.58 278 ALA A C 1
ATOM 2042 O O . ALA A 1 312 ? 21.177 11.881 4.459 1.00 18.80 278 ALA A O 1
ATOM 2044 N N . ALA A 1 313 ? 19.078 12.678 4.488 1.00 22.42 279 ALA A N 1
ATOM 2045 C CA . ALA A 1 313 ? 19.451 13.803 5.341 1.00 15.11 279 ALA A CA 1
ATOM 2046 C C . ALA A 1 313 ? 19.824 13.332 6.748 1.00 17.99 279 ALA A C 1
ATOM 2047 O O . ALA A 1 313 ? 20.777 13.843 7.347 1.00 17.57 279 ALA A O 1
ATOM 2049 N N . ALA A 1 314 ? 19.105 12.339 7.282 1.00 15.94 280 ALA A N 1
ATOM 2050 C CA . ALA A 1 314 ? 19.432 11.822 8.614 1.00 21.67 280 ALA A CA 1
ATOM 2051 C C . ALA A 1 314 ? 20.793 11.134 8.645 1.00 15.96 280 ALA A C 1
ATOM 2052 O O . ALA A 1 314 ? 21.553 11.288 9.613 1.00 13.15 280 ALA A O 1
ATOM 2054 N N . ASP A 1 315 ? 21.105 10.352 7.609 1.00 15.85 281 ASP A N 1
ATOM 2055 C CA . ASP A 1 315 ? 22.394 9.664 7.557 1.00 21.26 281 ASP A CA 1
ATOM 2056 C C . ASP A 1 315 ? 23.542 10.664 7.579 1.00 18.14 281 ASP A C 1
ATOM 2057 O O . ASP A 1 315 ? 24.548 10.463 8.273 1.00 19.90 281 ASP A O 1
ATOM 2062 N N . ARG A 1 316 ? 23.381 11.765 6.848 1.00 20.26 282 ARG A N 1
ATOM 2063 C CA . ARG A 1 316 ? 24.384 12.824 6.805 1.00 20.52 282 ARG A CA 1
ATOM 2064 C C . ARG A 1 316 ? 24.645 13.399 8.198 1.00 18.13 282 ARG A C 1
ATOM 2065 O O . ARG A 1 316 ? 25.797 13.513 8.631 1.00 21.80 282 ARG A O 1
ATOM 2073 N N . LEU A 1 317 ? 23.589 13.740 8.933 1.00 18.12 283 LEU A N 1
ATOM 2074 C CA . LEU A 1 317 ? 23.793 14.236 10.295 1.00 19.62 283 LEU A CA 1
ATOM 2075 C C . LEU A 1 317 ? 24.376 13.160 11.199 1.00 19.98 283 LEU A C 1
ATOM 2076 O O . LEU A 1 317 ? 25.290 13.429 11.998 1.00 19.46 283 LEU A O 1
ATOM 2081 N N . ALA A 1 318 ? 23.851 11.938 11.088 1.00 13.47 284 ALA A N 1
ATOM 2082 C CA . ALA A 1 318 ? 24.246 10.849 11.967 1.00 15.01 284 ALA A CA 1
ATOM 2083 C C . ALA A 1 318 ? 25.722 10.493 11.848 1.00 23.00 284 ALA A C 1
ATOM 2084 O O . ALA A 1 318 ? 26.243 9.790 12.720 1.00 22.39 284 ALA A O 1
ATOM 2086 N N . LYS A 1 319 ? 26.396 10.925 10.782 1.00 21.52 285 LYS A N 1
ATOM 2087 C CA . LYS A 1 319 ? 27.794 10.579 10.559 1.00 23.87 285 LYS A CA 1
ATOM 2088 C C . LYS A 1 319 ? 28.715 11.761 10.784 1.00 21.72 285 LYS A C 1
ATOM 2089 O O . LYS A 1 319 ? 29.904 11.684 10.461 1.00 19.95 285 LYS A O 1
ATOM 2095 N N . LEU A 1 320 ? 28.187 12.841 11.305 1.00 22.20 286 LEU A N 1
ATOM 2096 C CA . LEU A 1 320 ? 28.921 13.941 11.907 1.00 31.73 286 LEU A CA 1
ATOM 2097 C C . LEU A 1 320 ? 29.204 13.607 13.368 1.00 24.09 286 LEU A C 1
ATOM 2098 O O . LEU A 1 320 ? 28.270 13.270 14.108 1.00 23.58 286 LEU A O 1
ATOM 2103 N N . PRO A 1 321 ? 30.466 13.652 13.813 1.00 27.04 287 PRO A N 1
ATOM 2104 C CA . PRO A 1 321 ? 30.758 13.339 15.226 1.00 25.37 287 PRO A CA 1
ATOM 2105 C C . PRO A 1 321 ? 29.877 14.092 16.212 1.00 25.35 287 PRO A C 1
ATOM 2106 O O . PRO A 1 321 ? 29.536 13.543 17.267 1.00 23.41 287 PRO A O 1
ATOM 2110 N N . GLU A 1 322 ? 29.462 15.318 15.886 1.00 15.41 288 GLU A N 1
ATOM 2111 C CA . GLU A 1 322 ? 28.586 16.051 16.787 1.00 25.57 288 GLU A CA 1
ATOM 2112 C C . GLU A 1 322 ? 27.208 15.394 16.950 1.00 27.57 288 GLU A C 1
ATOM 2113 O O . GLU A 1 322 ? 26.506 15.708 17.914 1.00 26.75 288 GLU A O 1
ATOM 2119 N N . PHE A 1 323 ? 26.800 14.484 16.057 1.00 23.56 289 PHE A N 1
ATOM 2120 C CA . PHE A 1 323 ? 25.537 13.774 16.233 1.00 23.99 289 PHE A CA 1
ATOM 2121 C C . PHE A 1 323 ? 25.709 12.270 16.397 1.00 30.42 289 PHE A C 1
ATOM 2122 O O . PHE A 1 323 ? 24.705 11.561 16.553 1.00 25.33 289 PHE A O 1
ATOM 2130 N N . ALA A 1 324 ? 26.942 11.760 16.358 1.00 27.42 290 ALA A N 1
ATOM 2131 C CA . ALA A 1 324 ? 27.138 10.318 16.244 1.00 32.46 290 ALA A CA 1
ATOM 2132 C C . ALA A 1 324 ? 26.657 9.574 17.477 1.00 30.06 290 ALA A C 1
ATOM 2133 O O . ALA A 1 324 ? 26.393 8.369 17.388 1.00 35.64 290 ALA A O 1
ATOM 2135 N N . ASP A 1 325 ? 26.504 10.270 18.603 1.00 28.16 291 ASP A N 1
ATOM 2136 C CA . ASP A 1 325 ? 25.985 9.702 19.841 1.00 26.91 291 ASP A CA 1
ATOM 2137 C C . ASP A 1 325 ? 24.541 10.097 20.130 1.00 32.52 291 ASP A C 1
ATOM 2138 O O . ASP A 1 325 ? 24.004 9.707 21.170 1.00 37.52 291 ASP A O 1
ATOM 2143 N N . LYS A 1 326 ? 23.909 10.871 19.258 1.00 30.99 292 LYS A N 1
ATOM 2144 C CA . LYS A 1 326 ? 22.544 11.321 19.477 1.00 26.08 292 LYS A CA 1
ATOM 2145 C C . LYS A 1 326 ? 21.571 10.315 18.888 1.00 27.38 292 LYS A C 1
ATOM 2146 O O . LYS A 1 326 ? 21.895 9.601 17.934 1.00 24.04 292 LYS A O 1
ATOM 2152 N N . LEU A 1 327 ? 20.360 10.290 19.440 1.00 22.54 293 LEU A N 1
ATOM 2153 C CA . LEU A 1 327 ? 19.285 9.480 18.879 1.00 19.37 293 LEU A CA 1
ATOM 2154 C C . LEU A 1 327 ? 18.506 10.316 17.865 1.00 18.58 293 LEU A C 1
ATOM 2155 O O . LEU A 1 327 ? 17.901 11.338 18.215 1.00 19.06 293 LEU A O 1
ATOM 2160 N N . ILE A 1 328 ? 18.518 9.884 16.609 1.00 17.85 294 ILE A N 1
ATOM 2161 C CA . ILE A 1 328 ? 17.913 10.637 15.519 1.00 18.88 294 ILE A CA 1
ATOM 2162 C C . ILE A 1 328 ? 16.639 9.917 15.095 1.00 14.53 294 ILE A C 1
ATOM 2163 O O . ILE A 1 328 ? 16.696 8.756 14.689 1.00 13.99 294 ILE A O 1
ATOM 2168 N N . VAL A 1 329 ? 15.498 10.613 15.166 1.00 15.43 295 VAL A N 1
ATOM 2169 C CA . VAL A 1 329 ? 14.206 10.079 14.742 1.00 13.57 295 VAL A CA 1
ATOM 2170 C C . VAL A 1 329 ? 13.805 10.715 13.414 1.00 17.94 295 VAL A C 1
ATOM 2171 O O . VAL A 1 329 ? 13.755 11.947 13.288 1.00 17.13 295 VAL A O 1
ATOM 2175 N N . VAL A 1 330 ? 13.505 9.867 12.433 1.00 15.02 296 VAL A N 1
ATOM 2176 C CA . VAL A 1 330 ? 13.225 10.270 11.062 1.00 13.09 296 VAL A CA 1
ATOM 2177 C C . VAL A 1 330 ? 11.806 9.855 10.729 1.00 18.88 296 VAL A C 1
ATOM 2178 O O . VAL A 1 330 ? 11.453 8.675 10.861 1.00 15.19 296 VAL A O 1
ATOM 2182 N N . ILE A 1 331 ? 11.006 10.815 10.280 1.00 15.40 297 ILE A N 1
ATOM 2183 C CA . ILE A 1 331 ? 9.663 10.516 9.802 1.00 14.87 297 ILE A CA 1
ATOM 2184 C C . ILE A 1 331 ? 9.760 9.902 8.413 1.00 16.36 297 ILE A C 1
ATOM 2185 O O . ILE A 1 331 ? 10.441 10.444 7.530 1.00 14.36 297 ILE A O 1
ATOM 2190 N N . LEU A 1 332 ? 9.086 8.758 8.225 1.00 11.60 298 LEU A N 1
ATOM 2191 C CA . LEU A 1 332 ? 8.885 8.141 6.917 1.00 17.88 298 LEU A CA 1
ATOM 2192 C C . LEU A 1 332 ? 7.415 8.312 6.553 1.00 19.52 298 LEU A C 1
ATOM 2193 O O . LEU A 1 332 ? 6.562 7.567 7.059 1.00 20.26 298 LEU A O 1
ATOM 2198 N N . PRO A 1 333 ? 7.072 9.268 5.689 1.00 16.83 299 PRO A N 1
ATOM 2199 C CA . PRO A 1 333 ? 5.655 9.673 5.551 1.00 16.66 299 PRO A CA 1
ATOM 2200 C C . PRO A 1 333 ? 4.740 8.641 4.903 1.00 18.33 299 PRO A C 1
ATOM 2201 O O . PRO A 1 333 ? 3.531 8.662 5.172 1.00 18.58 299 PRO A O 1
ATOM 2205 N N . SER A 1 334 ? 5.251 7.751 4.053 1.00 17.34 300 SER A N 1
ATOM 2206 C CA . SER A 1 334 ? 4.372 6.943 3.217 1.00 18.96 300 SER A CA 1
ATOM 2207 C C . SER A 1 334 ? 5.048 5.623 2.877 1.00 18.88 300 SER A C 1
ATOM 2208 O O . SER A 1 334 ? 6.228 5.411 3.164 1.00 22.06 300 SER A O 1
ATOM 2211 N N . ALA A 1 335 ? 4.290 4.747 2.230 1.00 20.13 301 ALA A N 1
ATOM 2212 C CA . ALA A 1 335 ? 4.739 3.412 1.866 1.00 27.97 301 ALA A CA 1
ATOM 2213 C C . ALA A 1 335 ? 5.115 3.327 0.387 1.00 30.74 301 ALA A C 1
ATOM 2214 O O . ALA A 1 335 ? 4.699 4.144 -0.436 1.00 29.43 301 ALA A O 1
ATOM 2216 N N . SER A 1 336 ? 5.877 2.278 0.059 1.00 24.68 302 SER A N 1
ATOM 2217 C CA . SER A 1 336 ? 6.442 2.129 -1.281 1.00 35.42 302 SER A CA 1
ATOM 2218 C C . SER A 1 336 ? 5.360 2.027 -2.355 1.00 39.47 302 SER A C 1
ATOM 2219 O O . SER A 1 336 ? 5.447 2.687 -3.398 1.00 43.88 302 SER A O 1
ATOM 2222 N N . GLU A 1 337 ? 4.340 1.190 -2.129 1.00 33.34 303 GLU A N 1
ATOM 2223 C CA . GLU A 1 337 ? 3.386 0.854 -3.187 1.00 47.56 303 GLU A CA 1
ATOM 2224 C C . GLU A 1 337 ? 2.560 2.041 -3.682 1.00 46.41 303 GLU A C 1
ATOM 2225 O O . GLU A 1 337 ? 1.940 1.928 -4.744 1.00 44.66 303 GLU A O 1
ATOM 2231 N N . ARG A 1 338 ? 2.540 3.169 -2.960 1.00 46.97 304 ARG A N 1
ATOM 2232 C CA . ARG A 1 338 ? 2.050 4.423 -3.534 1.00 43.58 304 ARG A CA 1
ATOM 2233 C C . ARG A 1 338 ? 2.830 4.836 -4.770 1.00 45.61 304 ARG A C 1
ATOM 2234 O O . ARG A 1 338 ? 2.433 5.797 -5.440 1.00 45.02 304 ARG A O 1
ATOM 2242 N N . TYR A 1 339 ? 3.941 4.152 -5.067 1.00 40.98 305 TYR A N 1
ATOM 2243 C CA . TYR A 1 339 ? 4.918 4.601 -6.052 1.00 51.57 305 TYR A CA 1
ATOM 2244 C C . TYR A 1 339 ? 5.354 3.462 -6.970 1.00 52.32 305 TYR A C 1
ATOM 2245 O O . TYR A 1 339 ? 6.415 3.548 -7.594 1.00 52.01 305 TYR A O 1
ATOM 2254 N N . LEU A 1 340 ? 4.561 2.391 -7.058 1.00 53.09 306 LEU A N 1
ATOM 2255 C CA . LEU A 1 340 ? 4.979 1.223 -7.826 1.00 55.39 306 LEU A CA 1
ATOM 2256 C C . LEU A 1 340 ? 5.210 1.577 -9.289 1.00 68.08 306 LEU A C 1
ATOM 2257 O O . LEU A 1 340 ? 6.151 1.075 -9.921 1.00 67.15 306 LEU A O 1
ATOM 2262 N N . SER A 1 341 ? 4.386 2.462 -9.835 1.00 67.80 307 SER A N 1
ATOM 2263 C CA . SER A 1 341 ? 4.536 2.914 -11.218 1.00 68.01 307 SER A CA 1
ATOM 2264 C C . SER A 1 341 ? 5.091 4.337 -11.265 1.00 66.31 307 SER A C 1
ATOM 2265 O O . SER A 1 341 ? 4.483 5.255 -11.816 1.00 71.49 307 SER A O 1
ATOM 2268 N N . THR A 1 342 ? 6.269 4.509 -10.666 1.00 57.23 308 THR A N 1
ATOM 2269 C CA . THR A 1 342 ? 6.992 5.773 -10.762 1.00 59.88 308 THR A CA 1
ATOM 2270 C C . THR A 1 342 ? 8.477 5.453 -10.910 1.00 59.92 308 THR A C 1
ATOM 2271 O O . THR A 1 342 ? 8.866 4.293 -11.083 1.00 61.23 308 THR A O 1
ATOM 2275 N N . ALA A 1 343 ? 9.313 6.495 -10.829 1.00 55.70 309 ALA A N 1
ATOM 2276 C CA . ALA A 1 343 ? 10.759 6.341 -10.931 1.00 49.85 309 ALA A CA 1
ATOM 2277 C C . ALA A 1 343 ? 11.356 5.472 -9.826 1.00 54.71 309 ALA A C 1
ATOM 2278 O O . ALA A 1 343 ? 12.522 5.075 -9.947 1.00 56.37 309 ALA A O 1
ATOM 2280 N N . LEU A 1 344 ? 10.598 5.167 -8.764 1.00 57.35 310 LEU A N 1
ATOM 2281 C CA . LEU A 1 344 ? 11.126 4.352 -7.670 1.00 55.61 310 LEU A CA 1
ATOM 2282 C C . LEU A 1 344 ? 11.543 2.971 -8.163 1.00 53.91 310 LEU A C 1
ATOM 2283 O O . LEU A 1 344 ? 12.653 2.508 -7.875 1.00 47.77 310 LEU A O 1
ATOM 2288 N N . PHE A 1 345 ? 10.677 2.310 -8.927 1.00 57.90 311 PHE A N 1
ATOM 2289 C CA . PHE A 1 345 ? 10.969 0.971 -9.438 1.00 54.47 311 PHE A CA 1
ATOM 2290 C C . PHE A 1 345 ? 11.384 1.011 -10.904 1.00 49.34 311 PHE A C 1
ATOM 2291 O O . PHE A 1 345 ? 11.635 2.080 -11.459 1.00 59.11 311 PHE A O 1
ATOM 2299 N N . THR B 2 3 ? 7.094 14.475 -11.201 1.00 33.65 3 THR B N 1
ATOM 2300 C CA . THR B 2 3 ? 7.593 15.842 -11.006 1.00 36.38 3 THR B CA 1
ATOM 2301 C C . THR B 2 3 ? 6.541 16.780 -10.347 1.00 41.36 3 THR B C 1
ATOM 2302 O O . THR B 2 3 ? 5.355 16.740 -10.690 1.00 42.84 3 THR B O 1
ATOM 2306 N N . PHE B 2 4 ? 6.988 17.617 -9.396 1.00 37.24 4 PHE B N 1
ATOM 2307 C CA . PHE B 2 4 ? 6.105 18.328 -8.474 1.00 36.83 4 PHE B CA 1
ATOM 2308 C C . PHE B 2 4 ? 6.577 19.755 -8.226 1.00 37.03 4 PHE B C 1
ATOM 2309 O O . PHE B 2 4 ? 7.765 20.002 -7.990 1.00 30.33 4 PHE B O 1
ATOM 2317 N N . GLU B 2 5 ? 5.625 20.687 -8.239 1.00 37.87 5 GLU B N 1
ATOM 2318 C CA . GLU B 2 5 ? 5.922 22.082 -7.945 1.00 35.03 5 GLU B CA 1
ATOM 2319 C C . GLU B 2 5 ? 4.643 22.775 -7.491 1.00 31.96 5 GLU B C 1
ATOM 2320 O O . GLU B 2 5 ? 3.534 22.343 -7.821 1.00 36.70 5 GLU B O 1
ATOM 2322 N N . TYR B 2 6 ? 4.812 23.833 -6.704 1.00 29.26 6 TYR B N 1
ATOM 2323 C CA . TYR B 2 6 ? 3.700 24.693 -6.288 1.00 33.27 6 TYR B CA 1
ATOM 2324 C C . TYR B 2 6 ? 2.659 23.933 -5.453 1.00 36.66 6 TYR B C 1
ATOM 2325 O O . TYR B 2 6 ? 1.450 24.137 -5.596 1.00 36.97 6 TYR B O 1
ATOM 2327 N N . GLY B 2 7 ? 3.125 23.064 -4.553 1.00 32.87 7 GLY B N 1
ATOM 2328 C CA . GLY B 2 7 ? 2.237 22.323 -3.674 1.00 31.04 7 GLY B CA 1
ATOM 2329 C C . GLY B 2 7 ? 1.706 21.023 -4.241 1.00 33.90 7 GLY B C 1
ATOM 2330 O O . GLY B 2 7 ? 1.065 20.256 -3.506 1.00 35.27 7 GLY B O 1
ATOM 2331 N N . ASP B 2 8 ? 1.954 20.752 -5.521 1.00 36.30 8 ASP B N 1
ATOM 2332 C CA . ASP B 2 8 ? 1.524 19.509 -6.143 1.00 38.01 8 ASP B CA 1
ATOM 2333 C C . ASP B 2 8 ? 2.147 18.301 -5.440 1.00 43.35 8 ASP B C 1
ATOM 2334 O O . ASP B 2 8 ? 3.274 18.359 -4.932 1.00 33.86 8 ASP B O 1
ATOM 2339 N N . GLY B 2 9 ? 1.405 17.189 -5.425 1.00 34.03 9 GLY B N 1
ATOM 2340 C CA . GLY B 2 9 ? 1.910 15.957 -4.842 1.00 37.44 9 GLY B CA 1
ATOM 2341 C C . GLY B 2 9 ? 1.826 15.873 -3.333 1.00 32.72 9 GLY B C 1
ATOM 2342 O O . GLY B 2 9 ? 2.343 14.910 -2.754 1.00 32.91 9 GLY B O 1
ATOM 2343 N N . ILE B 2 10 ? 1.185 16.845 -2.684 1.00 30.73 10 ILE B N 1
ATOM 2344 C CA . ILE B 2 10 ? 1.090 16.917 -1.229 1.00 31.13 10 ILE B CA 1
ATOM 2345 C C . ILE B 2 10 ? -0.339 16.604 -0.778 1.00 30.62 10 ILE B C 1
ATOM 2346 O O . ILE B 2 10 ? -0.553 15.577 -0.140 1.00 30.50 10 ILE B O 1
#

Secondary structure (DSSP, 8-state):
---SSGGGG---PPEEE-SSSSSTT-EEEEETTSSTTSB--HHHHHHHHHHHHTTSS-SS-EEEEE-SSHHHHHHHHHHHHHT--EEEEEETTS-HHHHHHHHHTT-EEEEE-TTTHHHHHHHHHHHHHHH-TTTEE---TTT-THHHHHIIIIIHHHHHHHHTT-EEEEEEE-SSSHHHHHHHHIIIIIS----EEEEEEETTS-HHHHHHTT-------BS-TTS--SS--TT--GGG--EEEEE-HHHHHHHHHHIIIII---B-HHHHHHHHHHHHHHTSTTTTTSEEEEEE-BBGGGGTTSTT-/-B-TTTT-